Protein AF-A0A6I9XY33-F1 (afdb_monomer)

InterPro domains:
  IPR002218 tRNA uridine 5-carboxymethylaminomethyl modification enzyme MnmG-related [PTHR11806] (75-265)
  IPR020595 MnmG-related, conserved site [PS01280] (207-221)
  IPR036188 FAD/NAD(P)-binding domain superfamily [G3DSA:3.50.50.60] (34-75)
  IPR036188 FAD/NAD(P)-binding domain superfamily [SSF51905] (38-197)
  IPR040131 MnmG, N-terminal domain [PF01134] (40-74)
  IPR040131 MnmG, N-terminal domain [PF01134] (75-265)

Sequence (265 aa):
MLPFGRGLHRLAVPAVIGSRLQRARSSGASAGEPGASKYDVIVIGGGHAGVEAAAAAARVGARTLLITQKIDSIEDGTKIHSGSVILTTGTFLRGMVLIGLETHPAGRMGDQPSVGLAQTLEKIGFTMGRLKTGTPPRLLRDSIDFTHLQKQEADNPPVPFSFLSEAVWIKPEDQLPCYLTHTNPEVEEIIQGNLHLSNHIKETVKGPRYCPSLESKVLRFPNRQHQVWLEPEGLDSDVMYPQGMSLTLPCEIQEKIISLIRGLE

Radius of gyration: 22.84 Å; Cα contacts (8 Å, |Δi|>4): 389; chains: 1; bounding box: 40×50×69 Å

Solvent-accessible surface area (backbone atoms only — not comparable to full-atom values): 16380 Å² total; per-residue (Å²): 140,76,88,82,87,84,84,86,85,75,83,83,77,80,83,85,73,90,69,89,77,78,79,85,69,94,70,82,87,75,96,70,72,98,78,70,55,88,22,45,34,34,25,39,20,70,44,74,69,19,49,51,52,40,51,54,42,40,74,76,69,40,45,60,44,78,40,57,86,53,64,96,77,63,76,84,72,78,86,82,58,50,81,39,79,45,83,35,56,75,57,18,61,66,15,64,46,64,46,11,78,48,76,43,78,13,30,47,96,97,36,73,40,37,54,70,64,47,53,50,44,46,74,77,66,51,86,83,84,72,83,78,81,64,55,44,72,80,38,58,46,90,67,44,51,62,90,84,41,50,75,42,73,60,56,81,80,60,77,48,89,50,91,90,45,95,59,52,94,68,55,50,92,76,48,78,56,35,33,43,40,50,50,52,72,67,47,51,51,55,44,66,77,44,51,91,41,22,48,71,68,77,66,64,85,76,58,74,98,78,59,68,28,39,64,54,43,44,75,73,45,66,99,60,73,45,69,30,40,39,35,62,76,41,96,91,45,64,38,27,38,42,46,64,47,16,53,40,51,40,68,74,56,48,52,57,44,44,39,69,24,75,42,40,98

Structure (mmC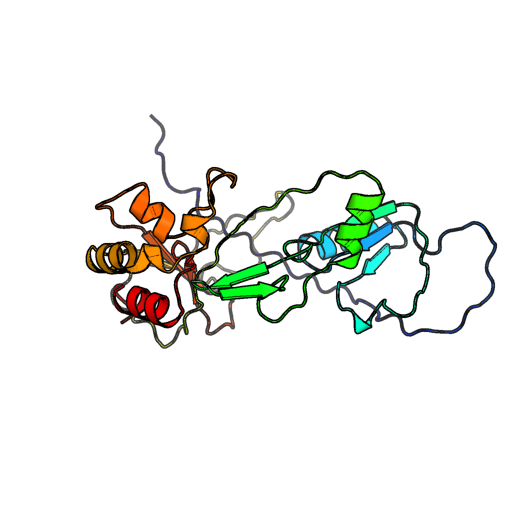IF, N/CA/C/O backbone):
data_AF-A0A6I9XY33-F1
#
_entry.id   AF-A0A6I9XY33-F1
#
loop_
_atom_site.group_PDB
_atom_site.id
_atom_site.type_symbol
_atom_site.label_atom_id
_atom_site.label_alt_id
_atom_site.label_comp_id
_atom_site.label_asym_id
_atom_site.label_entity_id
_atom_site.label_seq_id
_atom_site.pdbx_PDB_ins_code
_atom_site.Cartn_x
_atom_site.Cartn_y
_atom_site.Cartn_z
_atom_site.occupancy
_atom_site.B_iso_or_equiv
_atom_site.auth_seq_id
_atom_site.auth_comp_id
_atom_site.auth_asym_id
_atom_site.auth_atom_id
_atom_site.pdbx_PDB_model_num
ATOM 1 N N . MET A 1 1 ? 23.495 13.893 25.111 1.00 27.81 1 MET A N 1
ATOM 2 C CA . MET A 1 1 ? 22.035 13.768 25.301 1.00 27.81 1 MET A CA 1
ATOM 3 C C . MET A 1 1 ? 21.380 14.568 24.180 1.00 27.81 1 MET A C 1
ATOM 5 O O . MET A 1 1 ? 21.235 15.773 24.300 1.00 27.81 1 MET A O 1
ATOM 9 N N . LEU A 1 2 ? 21.177 13.927 23.026 1.00 20.94 2 LEU A N 1
ATOM 10 C CA . LEU A 1 2 ? 20.612 14.536 21.814 1.00 20.94 2 LEU A CA 1
ATOM 11 C C . LEU A 1 2 ? 19.101 14.259 21.800 1.00 20.94 2 LEU A C 1
ATOM 13 O O . LEU A 1 2 ? 18.720 13.129 22.119 1.00 20.94 2 LEU A O 1
ATOM 17 N N . PRO A 1 3 ? 18.244 15.238 21.470 1.00 25.61 3 PRO A N 1
ATOM 18 C CA . PRO A 1 3 ? 16.808 15.027 21.472 1.00 25.61 3 PRO A CA 1
ATOM 19 C C . PRO A 1 3 ? 16.421 14.123 20.296 1.00 25.61 3 PRO A C 1
ATOM 21 O O . PRO A 1 3 ? 16.598 14.459 19.127 1.00 25.61 3 PRO A O 1
ATOM 24 N N . PHE A 1 4 ? 15.909 12.944 20.641 1.00 28.22 4 PHE A N 1
ATOM 25 C CA . PHE A 1 4 ? 15.153 12.070 19.756 1.00 28.22 4 PHE A CA 1
ATOM 26 C C . PHE A 1 4 ? 13.808 12.729 19.429 1.00 28.22 4 PHE A C 1
ATOM 28 O O . PHE A 1 4 ? 13.103 13.166 20.335 1.00 28.22 4 PHE A O 1
ATOM 35 N N . GLY A 1 5 ? 13.431 12.727 18.151 1.00 29.11 5 GLY A N 1
ATOM 36 C CA . GLY A 1 5 ? 12.064 13.005 17.707 1.00 29.11 5 GLY A CA 1
ATOM 37 C C . GLY A 1 5 ? 11.958 14.241 16.825 1.00 29.11 5 GLY A C 1
ATOM 38 O O . GLY A 1 5 ? 11.863 15.346 17.341 1.00 29.11 5 GLY A O 1
ATOM 39 N N . ARG A 1 6 ? 11.978 14.029 15.499 1.00 39.72 6 ARG A N 1
ATOM 40 C CA . ARG A 1 6 ? 11.361 14.893 14.460 1.00 39.72 6 ARG A CA 1
ATOM 41 C C . ARG A 1 6 ? 11.589 14.396 13.020 1.00 39.72 6 ARG A C 1
ATOM 43 O O . ARG A 1 6 ? 10.955 14.901 12.114 1.00 39.72 6 ARG A O 1
ATOM 50 N N . GLY A 1 7 ? 12.448 13.397 12.787 1.00 30.91 7 GLY A N 1
ATOM 51 C CA . GLY A 1 7 ? 12.871 13.027 11.424 1.00 30.91 7 GLY A CA 1
ATOM 52 C C . GLY A 1 7 ? 12.157 11.866 10.712 1.00 30.91 7 GLY A C 1
ATOM 53 O O . GLY A 1 7 ? 12.578 11.536 9.608 1.00 30.91 7 GLY A O 1
ATOM 54 N N . LEU A 1 8 ? 11.155 11.195 11.302 1.00 33.31 8 LEU A N 1
ATOM 55 C CA . LEU A 1 8 ? 10.693 9.885 10.792 1.00 33.31 8 LEU A CA 1
ATOM 56 C C . LEU A 1 8 ? 9.471 9.882 9.850 1.00 33.31 8 LEU A C 1
ATOM 58 O O . LEU A 1 8 ? 9.151 8.824 9.319 1.00 33.31 8 LEU A O 1
ATOM 62 N N . HIS A 1 9 ? 8.827 11.019 9.580 1.00 36.97 9 HIS A N 1
ATOM 63 C CA . HIS A 1 9 ? 7.659 11.087 8.685 1.00 36.97 9 HIS A CA 1
ATOM 64 C C . HIS A 1 9 ? 7.992 11.846 7.396 1.00 36.97 9 HIS A C 1
ATOM 66 O O . HIS A 1 9 ? 7.490 12.933 7.148 1.00 36.97 9 HIS A O 1
ATOM 72 N N . ARG A 1 10 ? 8.890 11.288 6.576 1.00 36.25 10 ARG A N 1
ATOM 73 C CA . ARG A 1 10 ? 9.154 11.785 5.216 1.00 36.25 10 ARG A CA 1
ATOM 74 C C . ARG A 1 10 ? 8.534 10.821 4.209 1.00 36.25 10 ARG A C 1
ATOM 76 O O . ARG A 1 10 ? 9.173 9.852 3.806 1.00 36.25 10 ARG A O 1
ATOM 83 N N . LEU A 1 11 ? 7.282 11.071 3.831 1.00 32.16 11 LEU A N 1
ATOM 84 C CA . LEU A 1 11 ? 6.668 10.443 2.662 1.00 32.16 11 LEU A CA 1
ATOM 85 C C . LEU A 1 11 ? 7.335 11.022 1.411 1.00 32.16 11 LEU A C 1
ATOM 87 O O . LEU A 1 11 ? 7.281 12.222 1.150 1.00 32.16 11 LEU A O 1
ATOM 91 N N . ALA A 1 12 ? 8.023 10.166 0.662 1.00 29.67 12 ALA A N 1
ATOM 92 C CA . ALA A 1 12 ? 8.589 10.523 -0.627 1.00 29.67 12 ALA A CA 1
ATOM 93 C C . ALA A 1 12 ? 7.458 10.580 -1.664 1.00 29.67 12 ALA A C 1
ATOM 95 O O . ALA A 1 12 ? 6.891 9.548 -2.014 1.00 29.67 12 ALA A O 1
ATOM 96 N N . VAL A 1 13 ? 7.144 11.775 -2.165 1.00 27.94 13 VAL A N 1
ATOM 97 C CA . VAL A 1 13 ? 6.312 11.948 -3.363 1.00 27.94 13 VAL A CA 1
ATOM 98 C C . VAL A 1 13 ? 7.244 11.888 -4.580 1.00 27.94 13 VAL A C 1
ATOM 100 O O . VAL A 1 13 ? 8.121 12.749 -4.701 1.00 27.94 13 VAL A O 1
ATOM 103 N N . PRO A 1 14 ? 7.124 10.901 -5.487 1.00 28.95 14 PRO A N 1
ATOM 104 C CA . PRO A 1 14 ? 7.908 10.900 -6.713 1.00 28.95 14 PRO A CA 1
ATOM 105 C C . PRO A 1 14 ? 7.435 12.032 -7.629 1.00 28.95 14 PRO A C 1
ATOM 107 O O . PRO A 1 14 ? 6.240 12.193 -7.875 1.00 28.95 14 PRO A O 1
ATOM 110 N N . ALA A 1 15 ? 8.377 12.799 -8.177 1.00 27.03 15 ALA A N 1
ATOM 111 C CA . ALA A 1 15 ? 8.096 13.746 -9.247 1.00 27.03 15 ALA A CA 1
ATOM 112 C C . ALA A 1 15 ? 7.666 12.979 -10.510 1.00 27.03 15 ALA A C 1
ATOM 114 O O . ALA A 1 15 ? 8.467 12.270 -11.124 1.00 27.03 15 ALA A O 1
ATOM 115 N N . VAL A 1 16 ? 6.403 13.124 -10.916 1.00 27.09 16 VAL A N 1
ATOM 116 C CA . VAL A 1 16 ? 5.916 12.621 -12.206 1.00 27.09 16 VAL A CA 1
ATOM 117 C C . VAL A 1 16 ? 6.472 13.526 -13.303 1.00 27.09 16 VAL A C 1
ATOM 119 O O . VAL A 1 16 ? 5.926 14.583 -13.603 1.00 27.09 16 VAL A O 1
ATOM 122 N N . ILE A 1 17 ? 7.588 13.121 -13.908 1.00 30.50 17 ILE A N 1
ATOM 123 C CA . ILE A 1 17 ? 8.113 13.767 -15.114 1.00 30.50 17 ILE A CA 1
ATOM 124 C C . ILE A 1 17 ? 7.514 13.044 -16.320 1.00 30.50 17 ILE A C 1
ATOM 126 O O . ILE A 1 17 ? 7.861 11.899 -16.617 1.00 30.50 17 ILE A O 1
ATOM 130 N N . GLY A 1 18 ? 6.603 13.726 -17.015 1.00 26.20 18 GLY A N 1
ATOM 131 C CA . GLY A 1 18 ? 6.009 13.253 -18.259 1.00 26.20 18 GLY A CA 1
ATOM 132 C C . GLY A 1 18 ? 7.076 13.054 -19.334 1.00 26.20 18 GLY A C 1
ATOM 133 O O . GLY A 1 18 ? 7.565 14.012 -19.925 1.00 26.20 18 GLY A O 1
ATOM 134 N N . SER A 1 19 ? 7.421 11.798 -19.612 1.00 29.67 19 SER A N 1
ATOM 135 C CA . SER A 1 19 ? 8.112 11.424 -20.843 1.00 29.67 19 SER A CA 1
ATOM 136 C C . SER A 1 19 ? 7.083 10.877 -21.827 1.00 29.67 19 SER A C 1
ATOM 138 O O . SER A 1 19 ? 6.203 10.088 -21.481 1.00 29.67 19 SER A O 1
ATOM 140 N N . ARG A 1 20 ? 7.152 11.356 -23.070 1.00 27.05 20 ARG A N 1
ATOM 141 C CA . ARG A 1 20 ? 6.243 10.981 -24.153 1.00 27.05 20 ARG A CA 1
ATOM 142 C C . ARG A 1 20 ? 6.528 9.528 -24.558 1.00 27.05 20 ARG A C 1
ATOM 144 O O . ARG A 1 20 ? 7.322 9.277 -25.458 1.00 27.05 20 ARG A O 1
ATOM 151 N N . LEU A 1 21 ? 5.896 8.572 -23.877 1.00 32.62 21 LEU A N 1
ATOM 152 C CA . LEU A 1 21 ? 5.894 7.156 -24.247 1.00 32.62 21 LEU A CA 1
ATOM 153 C C . LEU A 1 21 ? 5.133 6.993 -25.568 1.00 32.62 21 LEU A C 1
ATOM 155 O O . LEU A 1 21 ? 3.904 7.063 -25.616 1.00 32.62 21 LEU A O 1
ATOM 159 N N . GLN A 1 22 ? 5.863 6.797 -26.665 1.00 29.66 22 GLN A N 1
ATOM 160 C CA . GLN A 1 22 ? 5.251 6.381 -27.921 1.00 29.66 22 GLN A CA 1
ATOM 161 C C . GLN A 1 22 ? 4.775 4.933 -27.784 1.00 29.66 22 GLN A C 1
ATOM 163 O O . GLN A 1 22 ? 5.554 4.014 -27.538 1.00 29.66 22 GLN A O 1
ATOM 168 N N . ARG A 1 23 ? 3.466 4.736 -27.944 1.00 30.53 23 ARG A N 1
ATOM 169 C CA . ARG A 1 23 ? 2.820 3.424 -27.994 1.00 30.53 23 ARG A CA 1
ATOM 170 C C . ARG A 1 23 ? 3.257 2.740 -29.292 1.00 30.53 23 ARG A C 1
ATOM 172 O O . ARG A 1 23 ? 2.833 3.159 -30.367 1.00 30.53 23 ARG A O 1
ATOM 179 N N . ALA A 1 24 ? 4.114 1.725 -29.211 1.00 39.00 24 ALA A N 1
ATOM 180 C CA . ALA A 1 24 ? 4.488 0.944 -30.385 1.00 39.00 24 ALA A CA 1
ATOM 181 C C . ALA A 1 24 ? 3.244 0.201 -30.903 1.00 39.00 24 ALA A C 1
ATOM 183 O O . ALA A 1 24 ? 2.780 -0.756 -30.288 1.00 39.00 24 ALA A O 1
ATOM 184 N N . ARG A 1 25 ? 2.672 0.675 -32.015 1.00 35.72 25 ARG A N 1
ATOM 185 C CA . ARG A 1 25 ? 1.799 -0.145 -32.860 1.00 35.72 25 ARG A CA 1
ATOM 186 C C . ARG A 1 25 ? 2.689 -1.052 -33.703 1.00 35.72 25 ARG A C 1
ATOM 188 O O . ARG A 1 25 ? 3.758 -0.628 -34.136 1.00 35.72 25 ARG A O 1
ATOM 195 N N . SER A 1 26 ? 2.239 -2.282 -33.917 1.00 40.62 26 SER A N 1
ATOM 196 C CA . SER A 1 26 ? 2.853 -3.263 -34.807 1.00 40.62 26 SER A CA 1
ATOM 197 C C . SER A 1 26 ? 2.936 -2.712 -36.235 1.00 40.62 26 SER A C 1
ATOM 199 O O . SER A 1 26 ? 2.005 -2.834 -37.026 1.00 40.62 26 SER A O 1
ATOM 201 N N . SER A 1 27 ? 4.049 -2.066 -36.577 1.00 36.06 27 SER A N 1
ATOM 202 C CA . SER A 1 27 ? 4.413 -1.793 -37.964 1.00 36.06 27 SER A CA 1
ATOM 203 C C . SER A 1 27 ? 5.316 -2.914 -38.473 1.00 36.06 27 SER A C 1
ATOM 205 O O . SER A 1 27 ? 6.238 -3.357 -37.785 1.00 36.06 27 SER A O 1
ATOM 207 N N . GLY A 1 28 ? 4.966 -3.412 -39.661 1.00 36.69 28 GLY A N 1
ATOM 208 C CA . GLY A 1 28 ? 5.539 -4.590 -40.301 1.00 36.69 28 GLY A CA 1
ATOM 209 C C . GLY A 1 28 ? 7.062 -4.570 -40.393 1.00 36.69 28 GLY A C 1
ATOM 210 O O . GLY A 1 28 ? 7.696 -3.527 -40.545 1.00 36.69 28 GLY A O 1
ATOM 211 N N . ALA A 1 29 ? 7.622 -5.770 -40.278 1.00 35.78 29 ALA A N 1
ATOM 212 C CA . ALA A 1 29 ? 9.044 -6.045 -40.298 1.00 35.78 29 ALA A CA 1
ATOM 213 C C . ALA A 1 29 ? 9.706 -5.584 -41.608 1.00 35.78 29 ALA A C 1
ATOM 215 O O . ALA A 1 29 ? 9.307 -6.006 -42.692 1.00 35.78 29 ALA A O 1
ATOM 216 N N . SER A 1 30 ? 10.772 -4.792 -41.494 1.00 37.06 30 SER A N 1
ATOM 217 C CA . SER A 1 30 ? 11.867 -4.808 -42.462 1.00 37.06 30 SER A CA 1
ATOM 218 C C . SER A 1 30 ? 12.989 -5.690 -41.912 1.00 37.06 30 SER A C 1
ATOM 220 O O . SER A 1 30 ? 13.322 -5.643 -40.726 1.00 37.06 30 SER A O 1
ATOM 222 N N . ALA A 1 31 ? 13.516 -6.553 -42.779 1.00 42.53 31 ALA A N 1
ATOM 223 C CA . ALA A 1 31 ? 14.553 -7.524 -42.470 1.00 42.53 31 ALA A CA 1
ATOM 224 C C . ALA A 1 31 ? 15.873 -6.815 -42.116 1.00 42.53 31 ALA A C 1
ATOM 226 O O . ALA A 1 31 ? 16.518 -6.227 -42.981 1.00 42.53 31 ALA A O 1
ATOM 227 N N . GLY A 1 32 ? 16.250 -6.862 -40.837 1.00 38.47 32 GLY A N 1
ATOM 228 C CA . GLY A 1 32 ? 17.575 -6.499 -40.329 1.00 38.47 32 GLY A CA 1
ATOM 229 C C . GLY A 1 32 ? 18.341 -7.747 -39.884 1.00 38.47 32 GLY A C 1
ATOM 230 O O . GLY A 1 32 ? 17.728 -8.756 -39.540 1.00 38.47 32 GLY A O 1
ATOM 231 N N . GLU A 1 33 ? 19.671 -7.669 -39.937 1.00 40.69 33 GLU A N 1
ATOM 232 C CA . GLU A 1 33 ? 20.627 -8.775 -39.803 1.00 40.69 33 GLU A CA 1
ATOM 233 C C . GLU A 1 33 ? 20.376 -9.762 -38.637 1.00 40.69 33 GLU A C 1
ATOM 235 O O . GLU A 1 33 ? 20.016 -9.354 -37.526 1.00 40.69 33 GLU A O 1
ATOM 240 N N . PRO A 1 34 ? 20.638 -11.069 -38.846 1.00 42.22 34 PRO A N 1
ATOM 241 C CA . PRO A 1 34 ? 20.468 -12.106 -37.834 1.00 42.22 34 PRO A CA 1
ATOM 242 C C . PRO A 1 34 ? 21.615 -12.055 -36.812 1.00 42.22 34 PRO A C 1
ATOM 244 O O . PRO A 1 34 ? 22.600 -12.776 -36.924 1.00 42.22 34 PRO A O 1
ATOM 247 N N . GLY A 1 35 ? 21.500 -11.193 -35.801 1.00 49.09 35 GLY A N 1
ATOM 248 C CA . GLY A 1 35 ? 22.453 -11.186 -34.684 1.00 49.09 35 GLY A CA 1
ATOM 249 C C . GLY A 1 35 ? 22.308 -10.049 -33.675 1.00 49.09 35 GLY A C 1
ATOM 250 O O . GLY A 1 35 ? 22.663 -10.229 -32.513 1.00 49.09 35 GLY A O 1
ATOM 251 N N . ALA A 1 36 ? 21.750 -8.900 -34.066 1.00 55.72 36 ALA A N 1
ATOM 252 C CA . ALA A 1 36 ? 21.589 -7.765 -33.159 1.00 55.72 36 ALA A CA 1
ATOM 253 C C . ALA A 1 36 ? 20.205 -7.788 -32.493 1.00 55.72 36 ALA A C 1
ATOM 255 O O . ALA A 1 36 ? 19.176 -7.696 -33.167 1.00 55.72 36 ALA A O 1
ATOM 256 N N . SER A 1 37 ? 20.151 -7.876 -31.159 1.00 68.00 37 SER A N 1
ATOM 257 C CA . SER A 1 37 ? 18.887 -7.693 -30.442 1.00 68.00 37 SER A CA 1
ATOM 258 C C . SER A 1 37 ? 18.329 -6.297 -30.736 1.00 68.00 37 SER A C 1
ATOM 260 O O . SER A 1 37 ? 19.056 -5.300 -30.750 1.00 68.00 37 SER A O 1
ATOM 262 N N . LYS A 1 38 ? 17.019 -6.209 -30.993 1.00 85.88 38 LYS A N 1
ATOM 263 C CA . LYS A 1 38 ? 16.332 -4.930 -31.249 1.00 85.88 38 LYS A CA 1
ATOM 264 C C . LYS A 1 38 ? 16.402 -3.987 -30.040 1.00 85.88 38 LYS A C 1
ATOM 266 O O . LYS A 1 38 ? 16.374 -2.771 -30.210 1.00 85.88 38 LYS A O 1
ATOM 271 N N . TYR A 1 39 ? 16.504 -4.562 -28.846 1.00 93.44 39 TYR A N 1
ATOM 272 C CA . TYR A 1 39 ? 16.575 -3.862 -27.571 1.00 93.44 39 TYR A CA 1
ATOM 273 C C . TYR A 1 39 ? 17.848 -4.258 -26.827 1.00 93.44 39 TYR A C 1
ATOM 275 O O . TYR A 1 39 ? 18.298 -5.399 -26.926 1.00 93.44 39 TYR A O 1
ATOM 283 N N . ASP A 1 40 ? 18.414 -3.317 -26.086 1.00 95.50 40 ASP A N 1
ATOM 284 C CA . ASP A 1 40 ? 19.567 -3.546 -25.212 1.00 95.50 40 ASP A CA 1
ATOM 285 C C . ASP A 1 40 ? 19.096 -3.956 -23.808 1.00 95.50 40 ASP A C 1
ATOM 287 O O . ASP A 1 40 ? 19.704 -4.815 -23.167 1.00 95.50 40 ASP A O 1
ATOM 291 N N . VAL A 1 41 ? 17.971 -3.380 -23.356 1.00 96.44 41 VAL A N 1
ATOM 292 C CA . VAL A 1 41 ? 17.346 -3.648 -22.055 1.00 96.44 41 VAL A CA 1
ATOM 293 C C . VAL A 1 41 ? 15.841 -3.853 -22.224 1.00 96.44 41 VAL A C 1
ATOM 295 O O . VAL A 1 41 ? 15.147 -3.031 -22.825 1.00 96.44 41 VAL A O 1
ATOM 298 N N . ILE A 1 42 ? 15.312 -4.925 -21.635 1.00 95.44 42 ILE A N 1
ATOM 299 C CA . ILE A 1 42 ? 13.870 -5.129 -21.458 1.00 95.44 42 ILE A CA 1
ATOM 300 C C . ILE A 1 42 ? 13.551 -5.033 -19.969 1.00 95.44 42 ILE A C 1
ATOM 302 O O . ILE A 1 42 ? 14.167 -5.719 -19.158 1.00 95.44 42 ILE A O 1
ATOM 306 N N . VAL A 1 43 ? 12.565 -4.221 -19.604 1.00 95.00 43 VAL A N 1
ATOM 307 C CA . VAL A 1 43 ? 12.041 -4.124 -18.238 1.00 95.00 43 VAL A CA 1
ATOM 308 C C . VAL A 1 43 ? 10.654 -4.750 -18.193 1.00 95.00 43 VAL A C 1
ATOM 310 O O . VAL A 1 43 ? 9.776 -4.366 -18.961 1.00 95.00 43 VAL A O 1
ATOM 313 N N . ILE A 1 44 ? 10.446 -5.711 -17.295 1.00 91.88 44 ILE A N 1
ATOM 314 C CA . ILE A 1 44 ? 9.166 -6.396 -17.095 1.00 91.88 44 ILE A CA 1
ATOM 315 C C . ILE A 1 44 ? 8.559 -5.937 -15.770 1.00 91.88 44 ILE A C 1
ATOM 317 O O . ILE A 1 44 ? 9.142 -6.141 -14.705 1.00 91.88 44 ILE A O 1
ATOM 321 N N . GLY A 1 45 ? 7.361 -5.361 -15.842 1.00 89.12 45 GLY A N 1
ATOM 322 C CA . GLY A 1 45 ? 6.646 -4.750 -14.723 1.00 89.12 45 GLY A CA 1
ATOM 323 C C . GLY A 1 45 ? 6.614 -3.228 -14.853 1.00 89.12 45 GLY A C 1
ATOM 324 O O . GLY A 1 45 ? 7.647 -2.581 -14.871 1.00 89.12 45 GLY A O 1
ATOM 325 N N . GLY A 1 46 ? 5.415 -2.646 -14.937 1.00 86.94 46 GLY A N 1
ATOM 326 C CA . GLY A 1 46 ? 5.209 -1.195 -15.071 1.00 86.94 46 GLY A CA 1
ATOM 327 C C . GLY A 1 46 ? 4.903 -0.477 -13.756 1.00 86.94 46 GLY A C 1
ATOM 328 O O . GLY A 1 46 ? 4.245 0.555 -13.774 1.00 86.94 46 GLY A O 1
ATOM 329 N N . GLY A 1 47 ? 5.293 -1.048 -12.612 1.00 86.06 47 GLY A N 1
ATOM 330 C CA . GLY A 1 47 ? 5.190 -0.356 -11.322 1.00 86.06 47 GLY A CA 1
ATOM 331 C C . GLY A 1 47 ? 6.250 0.742 -11.181 1.00 86.06 47 GLY A C 1
ATOM 332 O O . GLY A 1 47 ? 7.100 0.882 -12.056 1.00 86.06 47 GLY A O 1
ATOM 333 N N . HIS A 1 48 ? 6.249 1.466 -10.055 1.00 87.62 48 HIS A N 1
ATOM 334 C CA . HIS A 1 48 ? 7.211 2.546 -9.766 1.00 87.62 48 HIS A CA 1
ATOM 335 C C . HIS A 1 48 ? 8.660 2.171 -10.122 1.00 87.62 48 HIS A C 1
ATOM 337 O O . HIS A 1 48 ? 9.260 2.791 -10.994 1.00 87.62 48 HIS A O 1
ATOM 343 N N . ALA A 1 49 ? 9.169 1.074 -9.549 1.00 90.69 49 ALA A N 1
ATOM 344 C CA . ALA A 1 49 ? 10.532 0.605 -9.806 1.00 90.69 49 ALA A CA 1
ATOM 345 C C . ALA A 1 49 ? 10.799 0.264 -11.284 1.00 90.69 49 ALA A C 1
ATOM 347 O O . ALA A 1 49 ? 11.901 0.473 -11.782 1.00 90.69 49 ALA A O 1
ATOM 348 N N . GLY A 1 50 ? 9.803 -0.264 -11.999 1.00 93.06 50 GLY A N 1
ATOM 349 C CA . GLY A 1 50 ? 9.950 -0.633 -13.404 1.00 93.06 50 GLY A CA 1
ATOM 350 C C . GLY A 1 50 ? 9.986 0.574 -14.335 1.00 93.06 50 GLY A C 1
ATOM 351 O O . GLY A 1 50 ? 10.815 0.634 -15.242 1.00 93.06 50 GLY A O 1
ATOM 352 N N . VAL A 1 51 ? 9.140 1.574 -14.076 1.00 93.44 51 VAL A N 1
ATOM 353 C CA . VAL A 1 51 ? 9.164 2.848 -14.808 1.00 93.44 51 VAL A CA 1
ATOM 354 C C . VAL A 1 51 ? 10.484 3.578 -14.567 1.00 93.44 51 VAL A C 1
ATOM 356 O O . VAL A 1 51 ? 11.092 4.061 -15.521 1.00 93.44 51 VAL A O 1
ATOM 359 N N . GLU A 1 52 ? 10.972 3.605 -13.327 1.00 93.94 52 GLU A N 1
ATOM 360 C CA . GLU A 1 52 ? 12.270 4.198 -12.993 1.00 93.94 52 GLU A CA 1
ATOM 361 C C . GLU A 1 52 ? 13.433 3.463 -13.663 1.00 93.94 52 GLU A C 1
ATOM 363 O O . GLU A 1 52 ? 14.280 4.106 -14.283 1.00 93.94 52 GLU A O 1
ATOM 368 N N . ALA A 1 53 ? 13.455 2.127 -13.614 1.00 95.31 53 ALA A N 1
ATOM 369 C CA . ALA A 1 53 ? 14.487 1.326 -14.269 1.00 95.31 53 ALA A CA 1
ATOM 370 C C . ALA A 1 53 ? 14.501 1.546 -15.789 1.00 95.31 53 ALA A C 1
ATOM 372 O O . ALA A 1 53 ? 15.566 1.730 -16.381 1.00 95.31 53 ALA A O 1
ATOM 373 N N . ALA A 1 54 ? 13.324 1.580 -16.423 1.00 95.75 54 ALA A N 1
ATOM 374 C CA . ALA A 1 54 ? 13.207 1.840 -17.854 1.00 95.75 54 ALA A CA 1
ATOM 375 C C . ALA A 1 54 ? 13.659 3.264 -18.214 1.00 95.75 54 ALA A C 1
ATOM 377 O O . ALA A 1 54 ? 14.389 3.454 -19.188 1.00 95.75 54 ALA A O 1
ATOM 378 N N . ALA A 1 55 ? 13.277 4.263 -17.413 1.00 95.81 55 ALA A N 1
ATOM 379 C CA . ALA A 1 55 ? 13.703 5.644 -17.606 1.00 95.81 55 ALA A CA 1
ATOM 380 C C . ALA A 1 55 ? 15.221 5.804 -17.427 1.00 95.81 55 ALA A C 1
ATOM 382 O O . ALA A 1 55 ? 15.858 6.503 -18.215 1.00 95.81 55 ALA A O 1
ATOM 383 N N . ALA A 1 56 ? 15.813 5.143 -16.431 1.00 95.62 56 ALA A N 1
ATOM 384 C CA . ALA A 1 56 ? 17.253 5.154 -16.201 1.00 95.62 56 ALA A CA 1
ATOM 385 C C . ALA A 1 56 ? 18.020 4.521 -17.375 1.00 95.62 56 ALA A C 1
ATOM 387 O O . ALA A 1 56 ? 18.951 5.140 -17.888 1.00 95.62 56 ALA A O 1
ATOM 388 N N . ALA A 1 57 ? 17.589 3.347 -17.852 1.00 96.12 57 ALA A N 1
ATOM 389 C CA . ALA A 1 57 ? 18.192 2.679 -19.007 1.00 96.12 57 ALA A CA 1
ATOM 390 C C . ALA A 1 57 ? 18.107 3.540 -20.282 1.00 96.12 57 ALA A C 1
ATOM 392 O O . ALA A 1 57 ? 19.098 3.709 -20.995 1.00 96.12 57 ALA A O 1
ATOM 393 N N . ALA A 1 58 ? 16.957 4.169 -20.534 1.00 96.06 58 ALA A N 1
ATOM 394 C CA . ALA A 1 58 ? 16.791 5.064 -21.676 1.00 96.06 58 ALA A CA 1
ATOM 395 C C . ALA A 1 58 ? 17.688 6.315 -21.585 1.00 96.06 58 ALA A C 1
ATOM 397 O O . ALA A 1 58 ? 18.263 6.730 -22.590 1.00 96.06 58 ALA A O 1
ATOM 398 N N . ARG A 1 59 ? 17.854 6.905 -20.390 1.00 95.50 59 ARG A N 1
ATOM 399 C CA . ARG A 1 59 ? 18.694 8.104 -20.175 1.00 95.50 59 ARG A CA 1
ATOM 400 C C . ARG A 1 59 ? 20.176 7.868 -20.455 1.00 95.50 59 ARG A C 1
ATOM 402 O O . ARG A 1 59 ? 20.863 8.815 -20.821 1.00 95.50 59 ARG A O 1
ATOM 409 N N . VAL A 1 60 ? 20.657 6.635 -20.310 1.00 95.62 60 VAL A N 1
ATOM 410 C CA . VAL A 1 60 ? 22.042 6.266 -20.649 1.00 95.62 60 VAL A CA 1
ATOM 411 C C . VAL A 1 60 ? 22.206 5.820 -22.109 1.00 95.62 60 VAL A C 1
ATOM 413 O O . VAL A 1 60 ? 23.282 5.375 -22.494 1.00 95.62 60 VAL A O 1
ATOM 416 N N . GLY A 1 61 ? 21.159 5.947 -22.933 1.00 94.94 61 GLY A N 1
ATOM 417 C CA . GLY A 1 61 ? 21.198 5.668 -24.372 1.00 94.94 61 GLY A CA 1
ATOM 418 C C . GLY A 1 61 ? 20.840 4.234 -24.774 1.00 94.94 61 GLY A C 1
ATOM 419 O O . GLY A 1 61 ? 20.941 3.905 -25.953 1.00 94.94 61 GLY A O 1
ATOM 420 N N . ALA A 1 62 ? 20.399 3.380 -23.843 1.00 96.31 62 ALA A N 1
ATOM 421 C CA . ALA A 1 62 ? 20.017 2.006 -24.164 1.00 96.31 62 ALA A CA 1
ATOM 422 C C . ALA A 1 62 ? 18.664 1.951 -24.896 1.00 96.31 62 ALA A C 1
ATOM 424 O O . ALA A 1 62 ? 17.676 2.559 -24.460 1.00 96.31 62 ALA A O 1
ATOM 425 N N . ARG A 1 63 ? 18.571 1.149 -25.966 1.00 96.19 63 ARG A N 1
ATOM 426 C CA . ARG A 1 63 ? 17.299 0.829 -26.634 1.00 96.19 63 ARG A CA 1
ATOM 427 C C . ARG A 1 63 ? 16.445 0.009 -25.675 1.00 96.19 63 ARG A C 1
ATOM 429 O O . ARG A 1 63 ? 16.639 -1.196 -25.526 1.00 96.19 63 ARG A O 1
ATOM 436 N N . THR A 1 64 ? 15.517 0.681 -25.004 1.00 95.81 64 THR A N 1
ATOM 437 C CA . THR A 1 64 ? 14.785 0.120 -23.867 1.00 95.81 64 THR A CA 1
ATOM 438 C C . THR A 1 64 ? 13.347 -0.219 -24.245 1.00 95.81 64 THR A C 1
ATOM 440 O O . THR A 1 64 ? 12.659 0.585 -24.874 1.00 95.81 64 THR A O 1
ATOM 443 N N . LEU A 1 65 ? 12.875 -1.394 -23.829 1.00 94.00 65 LEU A N 1
ATOM 444 C CA . LEU A 1 65 ? 11.470 -1.797 -23.920 1.00 94.00 65 LEU A CA 1
ATOM 445 C C . LEU A 1 65 ? 10.897 -1.997 -22.514 1.00 94.00 65 LEU A C 1
ATOM 447 O O . LEU A 1 65 ? 11.413 -2.809 -21.752 1.00 94.00 65 LEU A O 1
ATOM 451 N N . LEU A 1 66 ? 9.811 -1.294 -22.187 1.00 92.50 66 LEU A N 1
ATOM 452 C CA . LEU A 1 66 ? 9.034 -1.527 -20.969 1.00 92.50 66 LEU A CA 1
ATOM 453 C C . LEU A 1 66 ? 7.808 -2.380 -21.294 1.00 92.50 66 LEU A C 1
ATOM 455 O O . LEU A 1 66 ? 6.997 -2.022 -22.147 1.00 92.50 66 LEU A O 1
ATOM 459 N N . ILE A 1 67 ? 7.665 -3.483 -20.573 1.00 88.50 67 ILE A N 1
ATOM 460 C CA . ILE A 1 67 ? 6.587 -4.450 -20.721 1.00 88.50 67 ILE A CA 1
ATOM 461 C C . ILE A 1 67 ? 5.748 -4.460 -19.443 1.00 88.50 67 ILE A C 1
ATOM 463 O O . ILE A 1 67 ? 6.253 -4.699 -18.345 1.00 88.50 67 ILE A O 1
ATOM 467 N N . THR A 1 68 ? 4.443 -4.238 -19.576 1.00 82.81 68 THR A N 1
ATOM 468 C CA . THR A 1 68 ? 3.486 -4.343 -18.464 1.00 82.81 68 THR A CA 1
ATOM 469 C C . THR A 1 68 ? 2.818 -5.713 -18.452 1.00 82.81 68 THR A C 1
ATOM 471 O O . THR A 1 68 ? 2.610 -6.297 -19.506 1.00 82.81 68 THR A O 1
ATOM 474 N N . GLN A 1 69 ? 2.407 -6.207 -17.284 1.00 67.88 69 GLN A N 1
ATOM 475 C CA . GLN A 1 69 ? 1.819 -7.549 -17.137 1.00 67.88 69 GLN A CA 1
ATOM 476 C C . GLN A 1 69 ? 0.334 -7.643 -17.542 1.00 67.88 69 GLN A C 1
ATOM 478 O O . GLN A 1 69 ? -0.406 -8.441 -16.976 1.00 67.88 69 GLN A O 1
ATOM 483 N N . LYS A 1 70 ? -0.128 -6.832 -18.502 1.00 65.62 70 LYS A N 1
ATOM 484 C CA . LYS A 1 70 ? -1.461 -7.031 -19.085 1.00 65.62 70 LYS A CA 1
ATOM 485 C C . LYS A 1 70 ? -1.385 -8.194 -20.067 1.00 65.62 70 LYS A C 1
ATOM 487 O O . LYS A 1 70 ? -0.681 -8.092 -21.069 1.00 65.62 70 LYS A O 1
ATOM 492 N N . ILE A 1 71 ? -2.093 -9.277 -19.752 1.00 55.78 71 ILE A N 1
ATOM 493 C CA . ILE A 1 71 ? -2.115 -10.530 -20.523 1.00 55.78 71 ILE A CA 1
ATOM 494 C C . ILE A 1 71 ? -2.380 -10.258 -22.013 1.00 55.78 71 ILE A C 1
ATOM 496 O O . ILE A 1 71 ? -1.609 -10.715 -22.855 1.00 55.78 71 ILE A O 1
ATOM 500 N N . ASP A 1 72 ? -3.324 -9.362 -22.316 1.00 58.34 72 ASP A N 1
ATOM 501 C CA . ASP A 1 72 ? -3.693 -8.950 -23.680 1.00 58.34 72 ASP A CA 1
ATOM 502 C C . ASP A 1 72 ? -2.533 -8.403 -24.537 1.00 58.34 72 ASP A C 1
ATOM 504 O O . ASP A 1 72 ? -2.684 -8.230 -25.744 1.00 58.34 72 ASP A O 1
ATOM 508 N N . SER A 1 73 ? -1.387 -8.065 -23.934 1.00 58.62 73 SER A N 1
ATOM 509 C CA . SER A 1 73 ? -0.266 -7.424 -24.630 1.00 58.62 73 SER A CA 1
ATOM 510 C C . SER A 1 73 ? 0.869 -8.358 -25.071 1.00 58.62 73 SER A C 1
ATOM 512 O O . SER A 1 73 ? 1.758 -7.882 -25.775 1.00 58.62 73 SER A O 1
ATOM 514 N N . ILE A 1 74 ? 0.892 -9.641 -24.666 1.00 65.00 74 ILE A N 1
ATOM 515 C CA . ILE A 1 74 ? 2.069 -10.528 -24.884 1.00 65.00 74 ILE A CA 1
ATOM 516 C C . ILE A 1 74 ? 1.702 -12.006 -25.146 1.00 65.00 74 ILE A C 1
ATOM 518 O O . ILE A 1 74 ? 2.581 -12.848 -25.306 1.00 65.00 74 ILE A O 1
ATOM 522 N N . GLU A 1 75 ? 0.422 -12.380 -25.190 1.00 65.12 75 GLU A N 1
ATOM 523 C CA . GLU A 1 75 ? 0.033 -13.799 -25.301 1.00 65.12 75 GLU A CA 1
ATOM 524 C C . GLU A 1 75 ? 0.127 -14.382 -26.730 1.00 65.12 75 GLU A C 1
ATOM 526 O O . GLU A 1 75 ? -0.146 -15.558 -26.948 1.00 65.12 75 GLU A O 1
ATOM 531 N N . ASP A 1 76 ? 0.5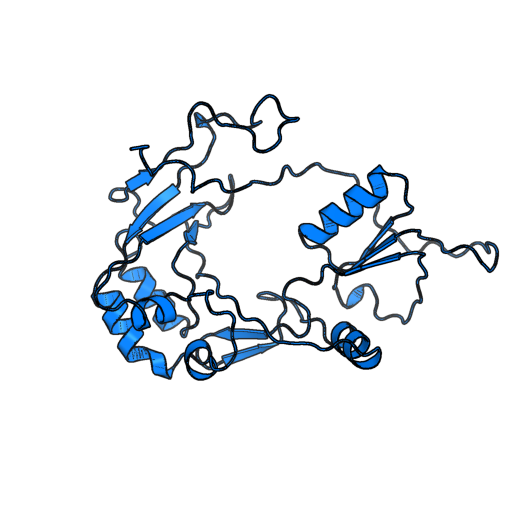70 -13.602 -27.720 1.00 76.88 76 ASP A N 1
ATOM 532 C CA . ASP A 1 76 ? 0.642 -14.027 -29.130 1.00 76.88 76 ASP A CA 1
ATOM 533 C C . ASP A 1 76 ? 1.844 -14.938 -29.468 1.00 76.88 76 ASP A C 1
ATOM 535 O O . ASP A 1 76 ? 2.016 -15.357 -30.614 1.00 76.88 76 ASP A O 1
ATOM 539 N N . GLY A 1 77 ? 2.682 -15.262 -28.477 1.00 75.06 77 GLY A N 1
ATOM 540 C CA . GLY A 1 77 ? 3.865 -16.109 -28.644 1.00 75.06 77 GLY A CA 1
ATOM 541 C C . GLY A 1 77 ? 5.078 -15.393 -29.247 1.00 75.06 77 GLY A C 1
ATOM 542 O O . GLY A 1 77 ? 6.084 -16.049 -29.549 1.00 75.06 77 GLY A O 1
ATOM 543 N N . THR A 1 78 ? 5.026 -14.066 -29.404 1.00 82.94 78 THR A N 1
ATOM 544 C CA . THR A 1 78 ? 6.146 -13.268 -29.912 1.00 82.94 78 THR A CA 1
ATOM 545 C C . THR A 1 78 ? 7.384 -13.420 -29.028 1.00 82.94 78 THR A C 1
ATOM 547 O O . THR A 1 78 ? 7.349 -13.238 -27.810 1.00 82.94 78 THR A O 1
ATOM 550 N N . LYS A 1 79 ? 8.529 -13.702 -29.659 1.00 86.06 79 LYS A N 1
ATOM 551 C CA . LYS A 1 79 ? 9.834 -13.744 -28.989 1.00 86.06 79 LYS A CA 1
ATOM 552 C C . LYS A 1 79 ? 10.553 -12.414 -29.171 1.00 86.06 79 LYS A C 1
ATOM 554 O O . LYS A 1 79 ? 10.800 -11.985 -30.296 1.00 86.06 79 LYS A O 1
ATOM 559 N N . ILE A 1 80 ? 10.920 -11.784 -28.059 1.00 88.25 80 ILE A N 1
ATOM 560 C CA . ILE A 1 80 ? 11.694 -10.540 -28.043 1.00 88.25 80 ILE A CA 1
ATOM 561 C C . ILE A 1 80 ? 13.038 -10.819 -27.375 1.00 88.25 80 ILE A C 1
ATOM 563 O O . ILE A 1 80 ? 13.093 -11.357 -26.272 1.00 88.25 80 ILE A O 1
ATOM 567 N N . HIS A 1 81 ? 14.119 -10.444 -28.053 1.00 90.44 81 HIS A N 1
ATOM 568 C CA . HIS A 1 81 ? 15.485 -10.640 -27.579 1.00 90.44 81 HIS A CA 1
ATOM 569 C C . HIS A 1 81 ? 16.079 -9.329 -27.058 1.00 90.44 81 HIS A C 1
ATOM 571 O O . HIS A 1 81 ? 15.777 -8.252 -27.580 1.00 90.44 81 HIS A O 1
ATOM 577 N N . SER A 1 82 ? 16.942 -9.436 -26.047 1.00 93.44 82 SER A N 1
ATOM 578 C CA . SER A 1 82 ? 17.651 -8.318 -25.425 1.00 93.44 82 SER A CA 1
ATOM 579 C C . SER A 1 82 ? 18.982 -8.771 -24.836 1.00 93.44 82 SER A C 1
ATOM 581 O O . SER A 1 82 ? 19.122 -9.943 -24.486 1.00 93.44 82 SER A O 1
ATOM 583 N N . GLY A 1 83 ? 19.934 -7.844 -24.702 1.00 93.19 83 GLY A N 1
ATOM 584 C CA . GLY A 1 83 ? 21.194 -8.085 -23.993 1.00 93.19 83 GLY A CA 1
ATOM 585 C C . GLY A 1 83 ? 21.018 -8.178 -22.474 1.00 93.19 83 GLY A C 1
ATOM 586 O O . GLY A 1 83 ? 21.833 -8.788 -21.787 1.00 93.19 83 GLY A O 1
ATOM 587 N N . SER A 1 84 ? 19.951 -7.591 -21.924 1.00 94.75 84 SER A N 1
ATOM 588 C CA . SER A 1 84 ? 19.622 -7.655 -20.495 1.00 94.75 84 SER A CA 1
ATOM 589 C C . SER A 1 84 ? 18.115 -7.589 -20.235 1.00 94.75 84 SER A C 1
ATOM 591 O O . SER A 1 84 ? 17.361 -6.985 -21.007 1.00 94.75 84 SER A O 1
ATOM 593 N N . VAL A 1 85 ? 17.676 -8.202 -19.130 1.00 94.00 85 VAL A N 1
ATOM 594 C CA . VAL A 1 85 ? 16.279 -8.202 -18.669 1.00 94.00 85 VAL A CA 1
ATOM 595 C C . VAL A 1 85 ? 16.215 -7.804 -17.194 1.00 94.00 85 VAL A C 1
ATOM 597 O O . VAL A 1 85 ? 16.913 -8.382 -16.365 1.00 94.00 85 VAL A O 1
ATOM 600 N N . ILE A 1 86 ? 15.355 -6.841 -16.864 1.00 94.88 86 ILE A N 1
ATOM 601 C CA . ILE A 1 86 ? 15.089 -6.377 -15.498 1.00 94.88 86 ILE A CA 1
ATOM 602 C C . ILE A 1 86 ? 13.671 -6.800 -15.106 1.00 94.88 86 ILE A C 1
ATOM 604 O O . ILE A 1 86 ? 12.706 -6.458 -15.788 1.00 94.88 86 ILE A O 1
ATOM 608 N N . LEU A 1 87 ? 13.529 -7.520 -13.992 1.00 93.31 87 LEU A N 1
ATOM 609 C CA . LEU A 1 87 ? 12.234 -7.966 -13.471 1.00 93.31 87 LEU A CA 1
ATOM 610 C C . LEU A 1 87 ? 11.807 -7.102 -12.278 1.00 93.31 87 LEU A C 1
ATOM 612 O O . LEU A 1 87 ? 12.486 -7.057 -11.258 1.00 93.31 87 LEU A O 1
ATOM 616 N N . THR A 1 88 ? 10.651 -6.451 -12.387 1.00 93.31 88 THR A N 1
ATOM 617 C CA . THR A 1 88 ? 10.054 -5.579 -11.356 1.00 93.31 88 THR A CA 1
ATOM 618 C C . THR A 1 88 ? 8.578 -5.926 -11.144 1.00 93.31 88 THR A C 1
ATOM 620 O O . THR A 1 88 ? 7.681 -5.084 -11.146 1.00 93.31 88 THR A O 1
ATOM 623 N N . THR A 1 89 ? 8.304 -7.218 -10.963 1.00 87.94 89 THR A N 1
ATOM 624 C CA . THR A 1 89 ? 6.943 -7.778 -10.936 1.00 87.94 89 THR A CA 1
ATOM 625 C C . THR A 1 89 ? 6.110 -7.349 -9.730 1.00 87.94 89 THR A C 1
ATOM 627 O O . THR A 1 89 ? 4.901 -7.567 -9.732 1.00 87.94 89 THR A O 1
ATOM 630 N N . GLY A 1 90 ? 6.725 -6.777 -8.691 1.00 89.94 90 GLY A N 1
ATOM 631 C CA . GLY A 1 90 ? 6.043 -6.408 -7.451 1.00 89.94 90 GLY A CA 1
ATOM 632 C C . GLY A 1 90 ? 5.281 -7.590 -6.843 1.00 89.94 90 GLY A C 1
ATOM 633 O O . GLY A 1 90 ? 5.764 -8.721 -6.845 1.00 89.94 90 GLY A O 1
ATOM 634 N N . THR A 1 91 ? 4.062 -7.334 -6.374 1.00 89.25 91 THR A N 1
ATOM 635 C CA . THR A 1 91 ? 3.172 -8.319 -5.734 1.00 89.25 91 THR A CA 1
ATOM 636 C C . THR A 1 91 ? 2.463 -9.262 -6.715 1.00 89.25 91 THR A C 1
ATOM 638 O O . THR A 1 91 ? 1.667 -10.095 -6.295 1.00 89.25 91 THR A O 1
ATOM 641 N N . PHE A 1 92 ? 2.735 -9.167 -8.022 1.00 88.12 92 PHE A N 1
ATOM 642 C CA . PHE A 1 92 ? 1.993 -9.916 -9.041 1.00 88.12 92 PHE A CA 1
ATOM 643 C C . PHE A 1 92 ? 2.425 -11.375 -9.168 1.00 88.12 92 PHE A C 1
ATOM 645 O O . PHE A 1 92 ? 1.611 -12.213 -9.548 1.00 88.12 92 PHE A O 1
ATOM 652 N N . LEU A 1 93 ? 3.684 -11.703 -8.874 1.00 88.50 93 LEU A N 1
ATOM 653 C CA . LEU A 1 93 ? 4.225 -13.047 -9.083 1.00 88.50 93 LEU A CA 1
ATOM 654 C C . LEU A 1 93 ? 3.513 -14.068 -8.175 1.00 88.50 93 LEU A C 1
ATOM 656 O O . LEU A 1 93 ? 3.743 -14.087 -6.967 1.00 88.50 93 LEU A O 1
ATOM 660 N N . ARG A 1 94 ? 2.615 -14.888 -8.748 1.00 87.50 94 ARG A N 1
ATOM 661 C CA . ARG A 1 94 ? 1.678 -15.775 -8.015 1.00 87.50 94 ARG A CA 1
ATOM 662 C C . ARG A 1 94 ? 0.961 -15.065 -6.852 1.00 87.50 94 ARG A C 1
ATOM 664 O O . ARG A 1 94 ? 0.744 -15.661 -5.790 1.00 87.50 94 ARG A O 1
ATOM 671 N N . GLY A 1 95 ? 0.634 -13.789 -7.059 1.00 87.44 95 GLY A N 1
ATOM 672 C CA . GLY A 1 95 ? -0.039 -12.948 -6.076 1.00 87.44 95 GLY A CA 1
ATOM 673 C C . GLY A 1 95 ? -1.381 -13.537 -5.646 1.00 87.44 95 GLY A C 1
ATOM 674 O O . GLY A 1 95 ? -2.097 -14.130 -6.454 1.00 87.44 95 GLY A O 1
ATOM 675 N N . MET A 1 96 ? -1.703 -13.381 -4.363 1.00 87.69 96 MET A N 1
ATOM 676 C CA . MET A 1 96 ? -3.007 -13.726 -3.801 1.00 87.69 96 MET A CA 1
ATOM 677 C C . MET A 1 96 ? -3.429 -12.607 -2.854 1.00 87.69 96 MET A C 1
ATOM 679 O O . MET A 1 96 ? -2.616 -12.139 -2.052 1.00 87.69 96 MET A O 1
ATOM 683 N N . VAL A 1 97 ? -4.697 -12.226 -2.918 1.00 89.75 97 VAL A N 1
ATOM 684 C CA . VAL A 1 97 ? -5.347 -11.325 -1.966 1.00 89.75 97 VAL A CA 1
ATOM 685 C C . VAL A 1 97 ? -6.112 -12.170 -0.954 1.00 89.75 97 VAL A C 1
ATOM 687 O O . VAL A 1 97 ? -6.800 -13.116 -1.331 1.00 89.75 97 VAL A O 1
ATOM 690 N N . LEU A 1 98 ? -5.959 -11.848 0.330 1.00 88.94 98 LEU A N 1
ATOM 691 C CA . LEU A 1 98 ? -6.634 -12.524 1.435 1.00 88.94 98 LEU A CA 1
ATOM 692 C C . LEU A 1 98 ? -7.520 -11.511 2.160 1.00 88.94 98 LEU A C 1
ATOM 694 O O . LEU A 1 98 ? -7.012 -10.482 2.609 1.00 88.94 98 LEU A O 1
ATOM 698 N N . ILE A 1 99 ? -8.811 -11.820 2.283 1.00 90.94 99 ILE A N 1
ATOM 699 C CA . ILE A 1 99 ? -9.779 -11.057 3.080 1.00 90.94 99 ILE A CA 1
ATOM 700 C C . ILE A 1 99 ? -10.593 -12.061 3.892 1.00 90.94 99 ILE A C 1
ATOM 702 O O . ILE A 1 99 ? -11.284 -12.921 3.355 1.00 90.94 99 ILE A O 1
ATOM 706 N N . GLY A 1 100 ? -10.470 -11.978 5.208 1.00 90.31 100 GLY A N 1
ATOM 707 C CA . GLY A 1 100 ? -10.966 -12.958 6.155 1.00 90.31 100 GLY A CA 1
ATOM 708 C C . GLY A 1 100 ? -10.428 -14.360 5.864 1.00 90.31 100 GLY A C 1
ATOM 709 O O . GLY A 1 100 ? -9.219 -14.625 5.921 1.00 90.31 100 GLY A O 1
ATOM 710 N N . LEU A 1 101 ? -11.364 -15.258 5.559 1.00 88.38 101 LEU A N 1
ATOM 711 C CA . LEU A 1 101 ? -11.097 -16.641 5.171 1.00 88.38 101 LEU A CA 1
ATOM 712 C C . LEU A 1 101 ? -11.025 -16.823 3.649 1.00 88.38 101 LEU A C 1
ATOM 714 O O . LEU A 1 101 ? -10.626 -17.888 3.176 1.00 88.38 101 LEU A O 1
ATOM 718 N N . GLU A 1 102 ? -11.395 -15.801 2.882 1.00 88.94 102 GLU A N 1
ATOM 719 C CA . GLU A 1 102 ? -11.389 -15.853 1.429 1.00 88.94 102 GLU A CA 1
ATOM 720 C C . GLU A 1 102 ? -9.996 -15.582 0.871 1.00 88.94 102 GLU A C 1
ATOM 722 O O . GLU A 1 102 ? -9.198 -14.818 1.424 1.00 88.94 102 GLU A O 1
ATOM 727 N N . THR A 1 103 ? -9.686 -16.229 -0.250 1.00 87.00 103 THR A N 1
ATOM 728 C CA . THR A 1 103 ? -8.410 -16.065 -0.943 1.00 87.00 103 THR A CA 1
ATOM 729 C C . THR A 1 103 ? -8.647 -16.007 -2.444 1.00 87.00 103 THR A C 1
ATOM 731 O O . THR A 1 103 ? -9.170 -16.949 -3.034 1.00 87.00 103 THR A O 1
ATOM 734 N N . HIS A 1 104 ? -8.200 -14.919 -3.063 1.00 88.19 104 HIS A N 1
ATOM 735 C CA . HIS A 1 104 ? -8.442 -14.611 -4.470 1.00 88.19 104 HIS A CA 1
ATOM 736 C C . HIS A 1 104 ? -7.106 -14.464 -5.216 1.00 88.19 104 HIS A C 1
ATOM 738 O O . HIS A 1 104 ? -6.237 -13.725 -4.743 1.00 88.19 104 HIS A O 1
ATOM 744 N N . PRO A 1 105 ? -6.879 -15.153 -6.353 1.00 88.19 105 PRO A N 1
ATOM 745 C CA . PRO A 1 105 ? -5.683 -14.950 -7.167 1.00 88.19 105 PRO A CA 1
ATOM 746 C C . PRO A 1 105 ? -5.649 -13.527 -7.721 1.00 88.19 105 PRO A C 1
ATOM 748 O O . PRO A 1 105 ? -6.507 -13.147 -8.511 1.00 88.19 105 PRO A O 1
ATOM 751 N N . ALA A 1 106 ? -4.665 -12.738 -7.295 1.00 86.19 106 ALA A N 1
ATOM 752 C CA . ALA A 1 106 ? -4.577 -11.332 -7.662 1.00 86.19 106 ALA A CA 1
ATOM 753 C C . ALA A 1 106 ? -3.196 -10.758 -7.340 1.00 86.19 106 ALA A C 1
ATOM 755 O O . ALA A 1 106 ? -2.636 -11.011 -6.271 1.00 86.19 106 ALA A O 1
ATOM 756 N N . GLY A 1 107 ? -2.643 -9.958 -8.253 1.00 80.50 107 GLY A N 1
ATOM 757 C CA . GLY A 1 107 ? -1.413 -9.206 -7.978 1.00 80.50 107 GLY A CA 1
ATOM 758 C C . GLY A 1 107 ? -1.667 -7.975 -7.111 1.00 80.50 107 GLY A C 1
ATOM 759 O O . GLY A 1 107 ? -0.893 -7.660 -6.204 1.00 80.50 107 GLY A O 1
ATOM 760 N N . ARG A 1 108 ? -2.780 -7.302 -7.389 1.00 82.31 108 ARG A N 1
ATOM 761 C CA . ARG A 1 108 ? -3.382 -6.195 -6.638 1.00 82.31 108 ARG A CA 1
ATOM 762 C C . ARG A 1 108 ? -4.897 -6.337 -6.748 1.00 82.31 108 ARG A C 1
ATOM 764 O O . ARG A 1 108 ? -5.375 -7.112 -7.570 1.00 82.31 108 ARG A O 1
ATOM 771 N N . MET A 1 109 ? -5.653 -5.602 -5.937 1.00 75.62 109 MET A N 1
ATOM 772 C CA . MET A 1 109 ? -7.115 -5.626 -6.023 1.00 75.62 109 MET A CA 1
ATOM 773 C C . MET A 1 109 ? -7.574 -5.300 -7.455 1.00 75.62 109 MET A C 1
ATOM 775 O O . MET A 1 109 ? -7.202 -4.258 -7.986 1.00 75.62 109 MET A O 1
ATOM 779 N N . GLY A 1 110 ? -8.336 -6.204 -8.079 1.00 73.50 110 GLY A N 1
ATOM 780 C CA . GLY A 1 110 ? -8.815 -6.073 -9.464 1.00 73.50 110 GLY A CA 1
ATOM 781 C C . GLY A 1 110 ? -7.838 -6.512 -10.567 1.00 73.50 110 GLY A C 1
ATOM 782 O O . GLY A 1 110 ? -8.253 -6.628 -11.718 1.00 73.50 110 GLY A O 1
ATOM 783 N N . ASP A 1 111 ? -6.577 -6.814 -10.241 1.00 76.06 111 ASP A N 1
ATOM 784 C CA . ASP A 1 111 ? -5.546 -7.204 -11.210 1.00 76.06 111 ASP A CA 1
ATOM 785 C C . ASP A 1 111 ? -5.249 -8.711 -11.180 1.00 76.06 111 ASP A C 1
ATOM 787 O O . ASP A 1 111 ? -5.083 -9.311 -10.115 1.00 76.06 111 ASP A O 1
ATOM 791 N N . GLN A 1 112 ? -5.046 -9.313 -12.355 1.00 79.50 112 GLN A N 1
ATOM 792 C CA . GLN A 1 112 ? -4.649 -10.720 -12.468 1.00 79.50 112 GLN A CA 1
ATOM 793 C C . GLN A 1 112 ? -3.201 -10.963 -11.999 1.00 79.50 112 GLN A C 1
ATOM 795 O O . GLN A 1 112 ? -2.320 -10.123 -12.214 1.00 79.50 112 GLN A O 1
ATOM 800 N N . PRO A 1 113 ? -2.910 -12.114 -11.366 1.00 82.62 113 PRO A N 1
ATOM 801 C CA . PRO A 1 113 ? -1.555 -12.476 -10.978 1.00 82.62 113 PRO A CA 1
ATOM 802 C C . PRO A 1 113 ? -0.736 -12.984 -12.175 1.00 82.62 113 PRO A C 1
ATOM 804 O O . PRO A 1 113 ? -1.257 -13.482 -13.169 1.00 82.62 113 PRO A O 1
ATOM 807 N N . SER A 1 114 ? 0.586 -12.944 -12.035 1.00 82.56 114 SER A N 1
ATOM 808 C CA . SER A 1 114 ? 1.530 -13.501 -12.999 1.00 82.56 114 SER A CA 1
ATOM 809 C C . SER A 1 114 ? 1.939 -14.916 -12.613 1.00 82.56 114 SER A C 1
ATOM 811 O O . SER A 1 114 ? 2.709 -15.119 -11.668 1.00 82.56 114 SER A O 1
ATOM 813 N N . VAL A 1 115 ? 1.406 -15.903 -13.333 1.00 83.88 115 VAL A N 1
ATOM 814 C CA . VAL A 1 115 ? 1.668 -17.329 -13.075 1.00 83.88 115 VAL A CA 1
ATOM 815 C C . VAL A 1 115 ? 2.765 -17.875 -13.993 1.00 83.88 115 VAL A C 1
ATOM 817 O O . VAL A 1 115 ? 3.705 -18.507 -13.511 1.00 83.88 115 VAL A O 1
ATOM 820 N N . GLY A 1 116 ? 2.701 -17.589 -15.298 1.00 86.12 116 GLY A N 1
ATOM 821 C CA . GLY A 1 116 ? 3.650 -18.127 -16.284 1.00 86.12 116 GLY A CA 1
ATOM 822 C C . GLY A 1 116 ? 5.098 -17.669 -16.068 1.00 86.12 116 GLY A C 1
ATOM 823 O O . GLY A 1 116 ? 6.033 -18.466 -16.187 1.00 86.12 116 GLY A O 1
ATOM 824 N N . LEU A 1 117 ? 5.296 -16.408 -15.667 1.00 87.81 117 LEU A N 1
ATOM 825 C CA . LEU A 1 117 ? 6.626 -15.893 -15.332 1.00 87.81 117 LEU A CA 1
ATOM 826 C C . LEU A 1 117 ? 7.210 -16.605 -14.105 1.00 87.81 117 LEU A C 1
ATOM 828 O O . LEU A 1 117 ? 8.383 -16.967 -14.107 1.00 87.81 117 LEU A O 1
ATOM 832 N N . ALA A 1 118 ? 6.386 -16.875 -13.090 1.00 88.12 118 ALA A N 1
ATOM 833 C CA . ALA A 1 118 ? 6.818 -17.588 -11.890 1.00 88.12 118 ALA A CA 1
ATOM 834 C C . ALA A 1 118 ? 7.270 -19.016 -12.223 1.00 88.12 118 ALA A C 1
ATOM 836 O O . ALA A 1 118 ? 8.357 -19.429 -11.829 1.00 88.12 118 ALA A O 1
ATOM 837 N N . GLN A 1 119 ? 6.482 -19.740 -13.022 1.00 89.19 119 GLN A N 1
ATOM 838 C CA . GLN A 1 119 ? 6.841 -21.085 -13.480 1.00 89.19 119 GLN A CA 1
ATOM 839 C C . GLN A 1 119 ? 8.136 -21.086 -14.302 1.00 89.19 119 GLN A C 1
ATOM 841 O O . GLN A 1 119 ? 8.929 -22.017 -14.202 1.00 89.19 119 GLN A O 1
ATOM 846 N N . THR A 1 120 ? 8.365 -20.051 -15.114 1.00 90.44 120 THR A N 1
ATOM 847 C CA . THR A 1 120 ? 9.617 -19.899 -15.869 1.00 90.44 120 THR A CA 1
ATOM 848 C C . THR A 1 120 ? 10.819 -19.751 -14.935 1.00 90.44 120 THR A C 1
ATOM 850 O O . THR A 1 120 ? 11.818 -20.434 -15.137 1.00 90.44 120 THR A O 1
ATOM 853 N N . LEU A 1 121 ? 10.716 -18.922 -13.890 1.00 91.69 121 LEU A N 1
ATOM 854 C CA . LEU A 1 121 ? 11.785 -18.740 -12.898 1.00 91.69 121 LEU A CA 1
ATOM 855 C C . LEU A 1 121 ? 12.091 -20.035 -12.124 1.00 91.69 121 LEU A C 1
ATOM 857 O O . LEU A 1 121 ? 13.256 -20.381 -11.940 1.00 91.69 121 LEU A O 1
ATOM 861 N N . GLU A 1 122 ? 11.059 -20.784 -11.733 1.00 90.62 122 GLU A N 1
ATOM 862 C CA . GLU A 1 122 ? 11.193 -22.116 -11.120 1.00 90.62 122 GLU A CA 1
ATOM 863 C C . GLU A 1 122 ? 11.928 -23.094 -12.056 1.00 90.62 122 GLU A C 1
ATOM 865 O O . GLU A 1 122 ? 12.884 -23.751 -11.645 1.00 90.62 122 GLU A O 1
ATOM 870 N N . LYS A 1 123 ? 11.524 -23.159 -13.334 1.00 93.62 123 LYS A N 1
ATOM 871 C CA . LYS A 1 123 ? 12.109 -24.070 -14.337 1.00 93.62 123 LYS A CA 1
ATOM 872 C C . LYS A 1 123 ? 13.598 -23.834 -14.574 1.00 93.62 123 LYS A C 1
ATOM 874 O O . LYS A 1 123 ? 14.318 -24.790 -14.843 1.00 93.62 123 LYS A O 1
ATOM 879 N N . ILE A 1 124 ? 14.058 -22.587 -14.488 1.00 94.38 124 ILE A N 1
ATOM 880 C CA . ILE A 1 124 ? 15.479 -22.243 -14.656 1.00 94.38 124 ILE A CA 1
ATOM 881 C C . ILE A 1 124 ? 16.284 -22.354 -13.347 1.00 94.38 124 ILE A C 1
ATOM 883 O O . ILE A 1 124 ? 17.463 -22.014 -13.331 1.00 94.38 124 ILE A O 1
ATOM 887 N N . GLY A 1 125 ? 15.671 -22.840 -12.260 1.00 94.56 125 GLY A N 1
ATOM 888 C CA . GLY A 1 125 ? 16.356 -23.191 -11.014 1.00 94.56 125 GLY A CA 1
ATOM 889 C C . GLY A 1 125 ? 16.294 -22.146 -9.897 1.00 94.56 125 GLY A C 1
ATOM 890 O O . GLY A 1 125 ? 16.962 -22.327 -8.878 1.00 94.56 125 GLY A O 1
ATOM 891 N N . PHE A 1 126 ? 15.506 -21.069 -10.024 1.00 94.00 126 PHE A N 1
ATOM 892 C CA . PHE A 1 126 ? 15.326 -20.135 -8.906 1.00 94.00 126 PHE A CA 1
ATOM 893 C C . PHE A 1 126 ? 14.434 -20.738 -7.820 1.00 94.00 126 PHE A C 1
ATOM 895 O O . PHE A 1 126 ? 13.328 -21.212 -8.076 1.00 94.00 126 PHE A O 1
ATOM 902 N N . THR A 1 127 ? 14.889 -20.644 -6.570 1.00 91.50 127 THR A N 1
ATOM 903 C CA . THR A 1 127 ? 14.044 -20.939 -5.409 1.00 91.50 127 THR A CA 1
ATOM 904 C C . THR A 1 127 ? 13.092 -19.773 -5.166 1.00 91.50 127 THR A C 1
ATOM 906 O O . THR A 1 127 ? 13.527 -18.626 -5.074 1.00 91.50 127 THR A O 1
ATOM 909 N N . MET A 1 128 ? 11.799 -20.058 -5.014 1.00 86.50 128 MET A N 1
ATOM 910 C CA . MET A 1 128 ? 10.788 -19.047 -4.706 1.00 86.50 128 MET A CA 1
ATOM 911 C C . MET A 1 128 ? 10.193 -19.254 -3.313 1.00 86.50 128 MET A C 1
ATOM 913 O O . MET A 1 128 ? 9.854 -20.366 -2.914 1.00 86.50 128 MET A O 1
ATOM 917 N N . GLY A 1 129 ? 10.048 -18.150 -2.579 1.00 85.25 129 GLY A N 1
ATOM 918 C CA . GLY A 1 129 ? 9.341 -18.082 -1.302 1.00 85.25 129 GLY A CA 1
ATOM 919 C C . GLY A 1 129 ? 8.059 -17.258 -1.415 1.00 85.25 129 GLY A C 1
ATOM 920 O O . GLY A 1 129 ? 7.814 -16.603 -2.428 1.00 85.25 129 GLY A O 1
ATOM 921 N N . ARG A 1 130 ? 7.243 -17.261 -0.356 1.00 83.62 130 ARG A N 1
ATOM 922 C CA . ARG A 1 130 ? 6.057 -16.398 -0.260 1.00 83.62 130 ARG A CA 1
ATOM 923 C C . ARG A 1 130 ? 6.245 -15.365 0.838 1.00 83.62 130 ARG A C 1
ATOM 925 O O . ARG A 1 130 ? 6.548 -15.709 1.976 1.00 83.62 130 ARG A O 1
ATOM 932 N N . LEU A 1 131 ? 6.022 -14.107 0.479 1.00 85.00 131 LEU A N 1
ATOM 933 C CA . LEU A 1 131 ? 5.935 -12.993 1.414 1.00 85.00 131 LEU A CA 1
ATOM 934 C C . LEU A 1 131 ? 4.478 -12.543 1.505 1.00 85.00 131 LEU A C 1
ATOM 936 O O . LEU A 1 131 ? 3.698 -12.744 0.573 1.00 85.00 131 LEU A O 1
ATOM 940 N N . LYS A 1 132 ? 4.118 -11.958 2.643 1.00 80.56 132 LYS A N 1
ATOM 941 C CA . LYS A 1 132 ? 2.783 -11.424 2.906 1.00 80.56 132 LYS A CA 1
ATOM 942 C C . LYS A 1 132 ? 2.922 -9.981 3.372 1.00 80.56 132 LYS A C 1
ATOM 944 O O . LYS A 1 132 ? 3.816 -9.677 4.160 1.00 80.56 132 LYS A O 1
ATOM 949 N N . THR A 1 133 ? 2.030 -9.127 2.891 1.00 85.44 133 THR A N 1
ATOM 950 C CA . THR A 1 133 ? 1.905 -7.724 3.295 1.00 85.44 133 THR A CA 1
ATOM 951 C C . THR A 1 133 ? 0.429 -7.364 3.378 1.00 85.44 133 THR A C 1
ATOM 953 O O . THR A 1 133 ? -0.352 -7.848 2.562 1.00 85.44 133 THR A O 1
ATOM 956 N N . GLY A 1 134 ? 0.048 -6.528 4.342 1.00 87.06 134 GLY A N 1
ATOM 957 C CA . GLY A 1 134 ? -1.322 -6.034 4.493 1.00 87.06 134 GLY A CA 1
ATOM 958 C C . GLY A 1 134 ? -1.448 -4.566 4.097 1.00 87.06 134 GLY A C 1
ATOM 959 O O . GLY A 1 134 ? -0.485 -3.805 4.192 1.00 87.06 134 GLY A O 1
ATOM 960 N N . THR A 1 135 ? -2.652 -4.160 3.712 1.00 92.06 135 THR A N 1
ATOM 961 C CA . THR A 1 135 ? -3.014 -2.767 3.425 1.00 92.06 135 THR A CA 1
ATOM 962 C C . THR A 1 135 ? -4.291 -2.420 4.195 1.00 92.06 135 THR A C 1
ATOM 964 O O . THR A 1 135 ? -5.085 -3.325 4.446 1.00 92.06 135 THR A O 1
ATOM 967 N N . PRO A 1 136 ? -4.504 -1.160 4.603 1.00 94.94 136 PRO A N 1
ATOM 968 C CA . PRO A 1 136 ? -5.761 -0.747 5.214 1.00 94.94 136 PRO A CA 1
ATOM 969 C C . PRO A 1 136 ? -6.903 -0.635 4.190 1.00 94.94 136 PRO A C 1
ATOM 971 O O . PRO A 1 136 ? -6.634 -0.524 2.981 1.00 94.94 136 PRO A O 1
ATOM 974 N N . PRO A 1 137 ? -8.16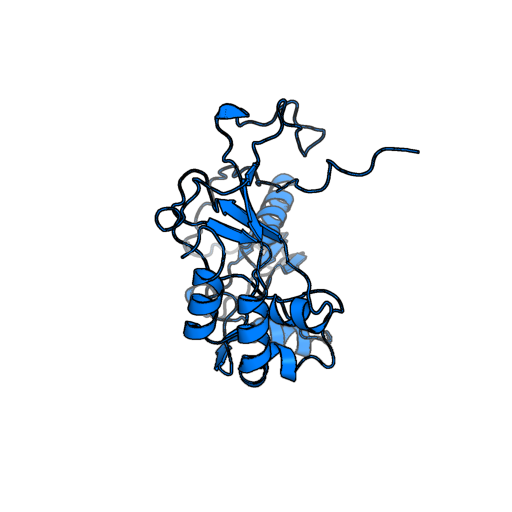5 -0.600 4.657 1.00 95.25 137 PRO A N 1
ATOM 975 C CA . PRO A 1 137 ? -9.272 -0.079 3.862 1.00 95.25 137 PRO A CA 1
ATOM 976 C C . PRO A 1 137 ? -9.030 1.395 3.501 1.00 95.25 137 PRO A C 1
ATOM 978 O O . PRO A 1 137 ? -8.282 2.101 4.179 1.00 95.25 137 PRO A O 1
ATOM 981 N N . ARG A 1 138 ? -9.634 1.852 2.402 1.00 96.38 138 ARG A N 1
ATOM 982 C CA . ARG A 1 138 ? -9.588 3.260 1.973 1.00 96.38 138 ARG A CA 1
ATOM 983 C C . ARG A 1 138 ? -10.833 3.958 2.486 1.00 96.38 138 ARG A C 1
ATOM 985 O O . ARG A 1 138 ? -11.917 3.389 2.387 1.00 96.38 138 ARG A O 1
ATOM 992 N N . LEU A 1 139 ? -10.662 5.159 3.022 1.00 97.62 139 LEU A N 1
ATOM 993 C CA . LEU A 1 139 ? -11.744 5.944 3.606 1.00 97.62 139 LEU A CA 1
ATOM 994 C C . LEU A 1 139 ? -12.077 7.111 2.684 1.00 97.62 139 LEU A C 1
ATOM 996 O O . LEU A 1 139 ? -11.175 7.691 2.078 1.00 97.62 139 LEU A O 1
ATOM 1000 N N . LEU A 1 140 ? -13.355 7.463 2.588 1.00 97.94 140 LEU A N 1
ATOM 1001 C CA . LEU A 1 140 ? -13.751 8.703 1.934 1.00 97.94 140 LEU A CA 1
ATOM 1002 C C . LEU A 1 140 ? -13.395 9.874 2.850 1.00 97.94 140 LEU A C 1
ATOM 1004 O O . LEU A 1 140 ? -13.646 9.835 4.049 1.00 97.94 140 LEU A O 1
ATOM 1008 N N . ARG A 1 141 ? -12.791 10.920 2.291 1.00 96.75 141 ARG A N 1
ATOM 1009 C CA . ARG A 1 141 ? -12.368 12.111 3.035 1.00 96.75 141 ARG A CA 1
ATOM 1010 C C . ARG A 1 141 ? -13.557 12.800 3.699 1.00 96.75 141 ARG A C 1
ATOM 1012 O O . ARG A 1 141 ? -13.459 13.188 4.855 1.00 96.75 141 ARG A O 1
ATOM 1019 N N . ASP A 1 142 ? -14.670 12.898 2.982 1.00 96.88 142 ASP A N 1
ATOM 1020 C CA . ASP A 1 142 ? -15.868 13.606 3.442 1.00 96.88 142 ASP A CA 1
ATOM 1021 C C . ASP A 1 142 ? -16.640 12.854 4.535 1.00 96.88 142 ASP A C 1
ATOM 1023 O O . ASP A 1 142 ? -17.515 13.433 5.172 1.00 96.88 142 ASP A O 1
ATOM 1027 N N . SER A 1 143 ? -16.319 11.577 4.778 1.00 97.44 143 SER A N 1
ATOM 1028 C CA . SER A 1 143 ? -16.911 10.795 5.868 1.00 97.44 143 SER A CA 1
ATOM 1029 C C . SER A 1 143 ? -16.110 10.877 7.172 1.00 97.44 143 SER A C 1
ATOM 1031 O O . SER A 1 143 ? -16.346 10.073 8.063 1.00 97.44 143 SER A O 1
ATOM 1033 N N . ILE A 1 144 ? -15.119 11.770 7.273 1.00 97.94 144 ILE A N 1
ATOM 1034 C CA . ILE A 1 144 ? -14.226 11.880 8.434 1.00 97.94 144 ILE A CA 1
ATOM 1035 C C . ILE A 1 144 ? -14.490 13.199 9.160 1.00 97.94 144 ILE A C 1
ATOM 1037 O O . ILE A 1 144 ? -14.394 14.276 8.566 1.00 97.94 144 ILE A O 1
ATOM 1041 N N . ASP A 1 145 ? -14.744 13.134 10.468 1.00 98.00 145 ASP A N 1
ATOM 1042 C CA . ASP A 1 145 ? -14.783 14.322 11.321 1.00 98.00 145 ASP A CA 1
ATOM 1043 C C . ASP A 1 145 ? -13.368 14.709 11.776 1.00 98.00 145 ASP A C 1
ATOM 1045 O O . ASP A 1 145 ? -12.793 14.168 12.725 1.00 98.00 145 ASP A O 1
ATOM 1049 N N . PHE A 1 146 ? -12.805 15.708 11.098 1.00 97.50 146 PHE A N 1
ATOM 1050 C CA . PHE A 1 146 ? -11.481 16.246 11.404 1.00 97.50 146 PHE A CA 1
ATOM 1051 C C . PHE A 1 146 ? -11.455 17.195 12.612 1.00 97.50 146 PHE A C 1
ATOM 1053 O O . PHE A 1 146 ? -10.364 17.537 13.076 1.00 97.50 146 PHE A O 1
ATOM 1060 N N . THR A 1 147 ? -12.609 17.628 13.135 1.00 96.31 147 THR A N 1
ATOM 1061 C CA . THR A 1 147 ? -12.726 18.693 14.156 1.00 96.31 147 THR A CA 1
ATOM 1062 C C . THR A 1 147 ? -11.909 18.391 15.409 1.00 96.31 147 THR A C 1
ATOM 1064 O O . THR A 1 147 ? -11.378 19.288 16.068 1.00 96.31 147 THR A O 1
ATOM 1067 N N . HIS A 1 148 ? -11.795 17.111 15.742 1.00 91.31 148 HIS A N 1
ATOM 1068 C CA . HIS A 1 148 ? -11.200 16.635 16.982 1.00 91.31 148 HIS A CA 1
ATOM 1069 C C . HIS A 1 148 ? -9.871 15.899 16.800 1.00 91.31 148 HIS A C 1
ATOM 1071 O O . HIS A 1 148 ? -9.327 15.369 17.776 1.00 91.31 148 HIS A O 1
ATOM 1077 N N . LEU A 1 149 ? -9.349 15.861 15.574 1.00 97.38 149 LEU A N 1
ATOM 1078 C CA . LEU A 1 149 ? -8.118 15.154 15.250 1.00 97.38 149 LEU A CA 1
ATOM 1079 C C . LEU A 1 149 ? -6.904 16.068 15.385 1.00 97.38 149 LEU A C 1
ATOM 1081 O O . LEU A 1 149 ? -6.960 17.268 15.112 1.00 97.38 149 LEU A O 1
ATOM 1085 N N . GLN A 1 150 ? -5.770 15.492 15.781 1.00 97.31 150 GLN A N 1
ATOM 1086 C CA . GLN A 1 150 ? -4.526 16.250 15.815 1.00 97.31 150 GLN A CA 1
ATOM 1087 C C . GLN A 1 150 ? -4.025 16.444 14.382 1.00 97.31 150 GLN A C 1
ATOM 1089 O O . GLN A 1 150 ? -3.541 15.504 13.753 1.00 97.31 150 GLN A O 1
ATOM 1094 N N . LYS A 1 151 ? -4.118 17.677 13.883 1.00 97.38 151 LYS A N 1
ATOM 1095 C CA . LYS A 1 151 ? -3.590 18.070 12.577 1.00 97.38 151 LYS A CA 1
ATOM 1096 C C . LYS A 1 151 ? -2.064 18.200 12.624 1.00 97.38 151 LYS A C 1
ATOM 1098 O O . LYS A 1 151 ? -1.519 18.858 13.510 1.00 97.38 151 LYS A O 1
ATOM 1103 N N . GLN A 1 152 ? -1.388 17.590 11.659 1.00 96.94 152 GLN A N 1
ATOM 1104 C CA . GLN A 1 152 ? 0.047 17.701 11.429 1.00 96.94 152 GLN A CA 1
ATOM 1105 C C . GLN A 1 152 ? 0.276 18.365 10.073 1.00 96.94 152 GLN A C 1
ATOM 1107 O O . GLN A 1 152 ? 0.010 17.776 9.025 1.00 96.94 152 GLN A O 1
ATOM 1112 N N . GLU A 1 153 ? 0.777 19.595 10.119 1.00 95.62 153 GLU A N 1
ATOM 1113 C CA . GLU A 1 153 ? 1.156 20.354 8.928 1.00 95.62 153 GLU A CA 1
ATOM 1114 C C . GLU A 1 153 ? 2.508 19.888 8.381 1.00 95.62 153 GLU A C 1
ATOM 1116 O O . GLU A 1 153 ? 3.310 19.263 9.092 1.00 95.62 153 GLU A O 1
ATOM 1121 N N . ALA A 1 154 ? 2.757 20.241 7.122 1.00 91.19 154 ALA A N 1
ATOM 1122 C CA . ALA A 1 154 ? 4.050 20.076 6.482 1.00 91.19 154 ALA A CA 1
ATOM 1123 C C . ALA A 1 154 ? 5.147 20.919 7.153 1.00 91.19 154 ALA A C 1
ATOM 1125 O O . ALA A 1 154 ? 4.894 21.969 7.751 1.00 91.19 154 ALA A O 1
ATOM 1126 N N . ASP A 1 155 ? 6.394 20.470 7.004 1.00 91.31 155 ASP A N 1
ATOM 1127 C CA . ASP A 1 155 ? 7.562 21.236 7.432 1.00 91.31 155 ASP A CA 1
ATOM 1128 C C . ASP A 1 155 ? 7.651 22.565 6.665 1.00 91.31 155 ASP A C 1
ATOM 1130 O O . ASP A 1 155 ? 7.484 22.620 5.443 1.00 91.31 155 ASP A O 1
ATOM 1134 N N . ASN A 1 156 ? 7.991 23.637 7.381 1.00 93.56 156 ASN A N 1
ATOM 1135 C CA . ASN A 1 156 ? 8.259 24.945 6.797 1.00 93.56 156 ASN A CA 1
ATOM 1136 C C . ASN A 1 156 ? 9.590 25.508 7.345 1.00 93.56 156 ASN A C 1
ATOM 1138 O O . ASN A 1 156 ? 9.648 25.849 8.532 1.00 93.56 156 ASN A O 1
ATOM 1142 N N . PRO A 1 157 ? 10.658 25.604 6.523 1.00 92.69 157 PRO A N 1
ATOM 1143 C CA . PRO A 1 157 ? 10.700 25.296 5.089 1.00 92.69 157 PRO A CA 1
ATOM 1144 C C . PRO A 1 157 ? 10.753 23.782 4.791 1.00 92.69 157 PRO A C 1
ATOM 1146 O O . PRO A 1 157 ? 11.291 23.015 5.595 1.00 92.69 157 PRO A O 1
ATOM 1149 N N . PRO A 1 158 ? 10.265 23.341 3.617 1.00 93.94 158 PRO A N 1
ATOM 1150 C CA . PRO A 1 158 ? 10.301 21.942 3.226 1.00 93.94 158 PRO A CA 1
ATOM 1151 C C . PRO A 1 158 ? 11.700 21.589 2.708 1.00 93.94 158 PRO A C 1
ATOM 1153 O O . PRO A 1 158 ? 12.313 22.340 1.947 1.00 93.94 158 PRO A O 1
ATOM 1156 N N . VAL A 1 159 ? 12.218 20.428 3.111 1.00 93.44 159 VAL A N 1
ATOM 1157 C CA . VAL A 1 159 ? 13.577 19.997 2.751 1.00 93.44 159 VAL A CA 1
ATOM 1158 C C . VAL A 1 159 ? 13.527 19.037 1.560 1.00 93.44 159 VAL A C 1
ATOM 1160 O O . VAL A 1 159 ? 12.873 17.995 1.662 1.00 93.44 159 VAL A O 1
ATOM 1163 N N . PRO A 1 160 ? 14.240 19.322 0.453 1.00 94.56 160 PRO A N 1
ATOM 1164 C CA . PRO A 1 160 ? 14.327 18.403 -0.675 1.00 94.56 160 PRO A CA 1
ATOM 1165 C C . PRO A 1 160 ? 14.885 17.038 -0.268 1.00 94.56 160 PRO A C 1
ATOM 1167 O O . PRO A 1 160 ? 15.793 16.933 0.556 1.00 94.56 160 PRO A O 1
ATOM 1170 N N . PHE A 1 161 ? 14.361 15.975 -0.882 1.00 92.69 161 PHE A N 1
ATOM 1171 C CA . PHE A 1 161 ? 14.909 14.631 -0.699 1.00 92.69 161 PHE A CA 1
ATOM 1172 C C . PHE A 1 161 ? 16.235 14.442 -1.455 1.00 92.69 161 PHE A C 1
ATOM 1174 O O . PHE A 1 161 ? 17.155 13.803 -0.953 1.00 92.69 161 PHE A O 1
ATOM 1181 N N . SER A 1 162 ? 16.334 14.995 -2.668 1.00 92.00 162 SER A N 1
ATOM 1182 C CA . SER A 1 162 ? 17.528 14.908 -3.513 1.00 92.00 162 SER A CA 1
ATOM 1183 C C . SER A 1 162 ? 18.516 16.024 -3.191 1.00 92.00 162 SER A C 1
ATOM 1185 O O . SER A 1 162 ? 18.136 17.190 -3.171 1.00 92.00 162 SER A O 1
ATOM 1187 N N . PHE A 1 163 ? 19.801 15.682 -3.068 1.00 92.56 163 PHE A N 1
ATOM 1188 C CA . PHE A 1 163 ? 20.890 16.660 -2.945 1.00 92.56 163 PHE A CA 1
ATOM 1189 C C . PHE A 1 163 ? 21.099 1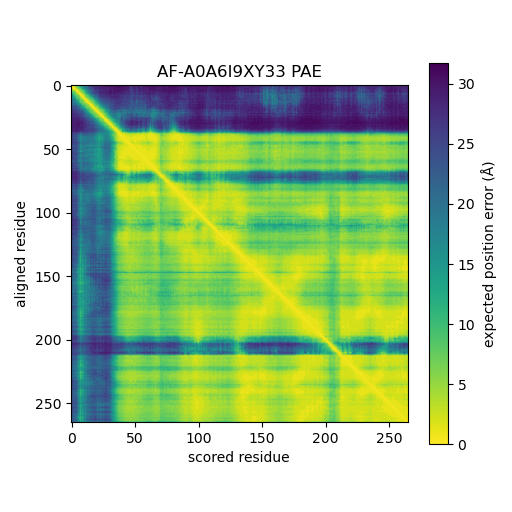7.517 -4.203 1.00 92.56 163 PHE A C 1
ATOM 1191 O O . PHE A 1 163 ? 21.788 18.527 -4.140 1.00 92.56 163 PHE A O 1
ATOM 1198 N N . LEU A 1 164 ? 20.537 17.110 -5.347 1.00 93.50 164 LEU A N 1
ATOM 1199 C CA . LEU A 1 164 ? 20.601 17.872 -6.600 1.00 93.50 164 LEU A CA 1
ATOM 1200 C C . LEU A 1 164 ? 19.478 18.908 -6.718 1.00 93.50 164 LEU A C 1
ATOM 1202 O O . LEU A 1 164 ? 19.492 19.727 -7.631 1.00 93.50 164 LEU A O 1
ATOM 1206 N N . SER A 1 165 ? 18.468 18.826 -5.853 1.00 93.75 165 SER A N 1
ATOM 1207 C CA . SER A 1 165 ? 17.330 19.735 -5.861 1.00 93.75 165 SER A CA 1
ATOM 1208 C C . SER A 1 165 ? 17.574 20.861 -4.867 1.00 93.75 165 SER A C 1
ATOM 1210 O O . SER A 1 165 ? 17.806 20.610 -3.690 1.00 93.75 165 SER A O 1
ATOM 1212 N N . GLU A 1 166 ? 17.472 22.102 -5.333 1.00 94.44 166 GLU A N 1
ATOM 1213 C CA . GLU A 1 166 ? 17.634 23.284 -4.477 1.00 94.44 166 GLU A CA 1
ATOM 1214 C C . GLU A 1 166 ? 16.396 23.550 -3.608 1.00 94.44 166 GLU A C 1
ATOM 1216 O O . GLU A 1 166 ? 16.511 24.079 -2.506 1.00 94.44 166 GLU A O 1
ATOM 1221 N N . ALA A 1 167 ? 15.208 23.156 -4.082 1.00 93.94 167 ALA A N 1
ATOM 1222 C CA . ALA A 1 167 ? 13.939 23.374 -3.394 1.00 93.94 167 ALA A CA 1
ATOM 1223 C C . ALA A 1 167 ? 12.916 22.264 -3.691 1.00 93.94 167 ALA A C 1
ATOM 1225 O O . ALA A 1 167 ? 13.011 21.548 -4.692 1.00 93.94 167 ALA A O 1
ATOM 1226 N N . VAL A 1 168 ? 11.925 22.131 -2.805 1.00 94.4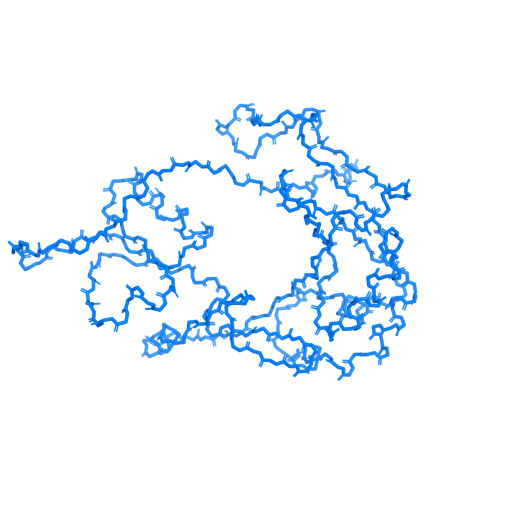4 168 VAL A N 1
ATOM 1227 C CA . VAL A 1 168 ? 10.712 21.343 -3.058 1.00 94.44 168 VAL A CA 1
ATOM 1228 C C . VAL A 1 168 ? 9.785 22.173 -3.946 1.00 94.44 168 VAL A C 1
ATOM 1230 O O . VAL A 1 168 ? 9.603 23.362 -3.710 1.00 94.44 168 VAL A O 1
ATOM 1233 N N . TRP A 1 169 ? 9.225 21.554 -4.987 1.00 94.25 169 TRP A N 1
ATOM 1234 C CA . TRP A 1 169 ? 8.440 22.257 -6.010 1.00 94.25 169 TRP A CA 1
ATOM 1235 C C . TRP A 1 169 ? 7.104 22.815 -5.492 1.00 94.25 169 TRP A C 1
ATOM 1237 O O . TRP A 1 169 ? 6.599 23.788 -6.046 1.00 94.25 169 TRP A O 1
ATOM 1247 N N . ILE A 1 170 ? 6.539 22.197 -4.451 1.00 9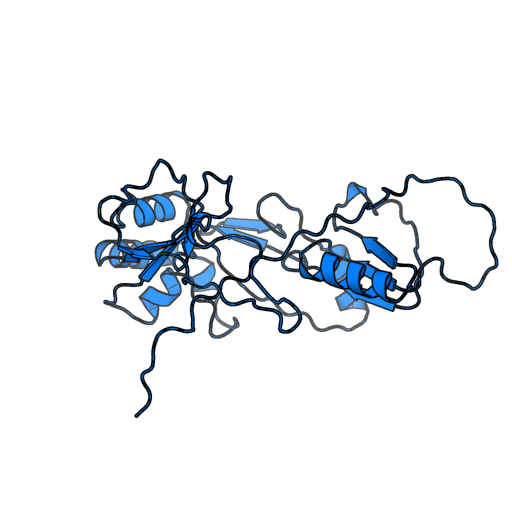4.06 170 ILE A N 1
ATOM 1248 C CA . ILE A 1 170 ? 5.278 22.589 -3.822 1.00 94.06 170 ILE A CA 1
ATOM 1249 C C . ILE A 1 170 ? 5.547 23.417 -2.564 1.00 94.06 170 ILE A C 1
ATOM 1251 O O . ILE A 1 170 ? 6.389 23.055 -1.733 1.00 94.06 170 ILE A O 1
ATOM 1255 N N . LYS A 1 171 ? 4.835 24.538 -2.421 1.00 93.19 171 LYS A N 1
ATOM 1256 C CA . LYS A 1 171 ? 4.978 25.415 -1.256 1.00 93.19 171 LYS A CA 1
ATOM 1257 C C . LYS A 1 171 ? 4.372 24.760 -0.010 1.00 93.19 171 LYS A C 1
ATOM 1259 O O . LYS A 1 171 ? 3.418 24.000 -0.154 1.00 93.19 171 LYS A O 1
ATOM 1264 N N . PRO A 1 172 ? 4.885 25.032 1.202 1.00 92.75 172 PRO A N 1
ATOM 1265 C CA . PRO A 1 172 ? 4.344 24.464 2.441 1.00 92.75 172 PRO A CA 1
ATOM 1266 C C . PRO A 1 172 ? 2.842 24.673 2.628 1.00 92.75 172 PRO A C 1
ATOM 1268 O O . PRO A 1 172 ? 2.159 23.751 3.052 1.00 92.75 172 PRO A O 1
ATOM 1271 N N . GLU A 1 173 ? 2.328 25.853 2.283 1.00 93.56 173 GLU A N 1
ATOM 1272 C CA . GLU A 1 173 ? 0.905 26.193 2.391 1.00 93.56 173 GLU A CA 1
ATOM 1273 C C . GLU A 1 173 ? -0.001 25.418 1.421 1.00 93.56 173 GLU A C 1
ATOM 1275 O O . GLU A 1 173 ? -1.192 25.281 1.687 1.00 93.56 173 GLU A O 1
ATOM 1280 N N . ASP A 1 174 ? 0.566 24.888 0.333 1.00 94.62 174 ASP A N 1
ATOM 1281 C CA . ASP A 1 174 ? -0.140 24.081 -0.667 1.00 94.62 174 ASP A CA 1
ATOM 1282 C C . ASP A 1 174 ? -0.000 22.568 -0.388 1.00 94.62 174 ASP A C 1
ATOM 1284 O O . ASP A 1 174 ? -0.595 21.742 -1.084 1.00 94.62 174 ASP A O 1
ATOM 1288 N N . GLN A 1 175 ? 0.802 22.172 0.609 1.00 94.31 175 GLN A N 1
ATOM 1289 C CA . GLN A 1 175 ? 0.943 20.771 1.009 1.00 94.31 175 GLN A CA 1
ATOM 1290 C C . GLN A 1 175 ? -0.234 20.335 1.880 1.00 94.31 175 GLN A C 1
ATOM 1292 O O . GLN A 1 175 ? -0.714 21.073 2.738 1.00 94.31 175 GLN A O 1
ATOM 1297 N N . LEU A 1 176 ? -0.690 19.098 1.677 1.00 95.06 176 LEU A N 1
ATOM 1298 C CA . LEU A 1 176 ? -1.813 18.575 2.439 1.00 95.06 176 LEU A CA 1
ATOM 1299 C C . LEU A 1 176 ? -1.391 18.143 3.853 1.00 95.06 176 LEU A C 1
ATOM 1301 O O . LEU A 1 176 ? -0.360 17.483 4.012 1.00 95.06 176 LEU A O 1
ATOM 1305 N N . PRO A 1 177 ? -2.206 18.443 4.875 1.00 96.38 177 PRO A N 1
ATOM 1306 C CA . PRO A 1 177 ? -1.967 17.988 6.236 1.00 96.38 177 PRO A CA 1
ATOM 1307 C C . PRO A 1 177 ? -2.289 16.501 6.404 1.00 96.38 177 PRO A C 1
ATOM 1309 O O . PRO A 1 177 ? -3.155 15.946 5.725 1.00 96.38 177 PRO A O 1
ATOM 1312 N N . CYS A 1 178 ? -1.637 15.875 7.380 1.00 97.81 178 CYS A N 1
ATOM 1313 C CA . CYS A 1 178 ? -2.029 14.564 7.898 1.00 97.81 178 CYS A CA 1
ATOM 1314 C C . CYS A 1 178 ? -2.733 14.731 9.247 1.00 97.81 178 CYS A C 1
ATOM 1316 O O . CYS A 1 178 ? -2.528 15.725 9.946 1.00 97.81 178 CYS A O 1
ATOM 1318 N N . TYR A 1 179 ? -3.538 13.749 9.645 1.00 98.38 179 TYR A N 1
ATOM 1319 C CA . TYR A 1 179 ? -4.281 13.802 10.905 1.00 98.38 179 TYR A CA 1
ATOM 1320 C C . TYR A 1 179 ? -3.989 12.570 11.749 1.00 98.38 179 TYR A C 1
ATOM 1322 O O . TYR A 1 179 ? -3.965 11.455 11.236 1.00 98.38 179 TYR A O 1
ATOM 1330 N N . LEU A 1 180 ? -3.761 12.759 13.045 1.00 98.19 180 LEU A N 1
ATOM 1331 C CA . LEU A 1 180 ? -3.492 11.675 13.981 1.00 98.19 180 LEU A CA 1
ATOM 1332 C C . LEU A 1 180 ? -4.738 11.365 14.816 1.00 98.19 180 LEU A C 1
ATOM 1334 O O . LEU A 1 180 ? -5.301 12.243 15.475 1.00 98.19 180 LEU A O 1
ATOM 1338 N N . THR A 1 181 ? -5.107 10.087 14.831 1.00 97.75 181 THR A N 1
ATOM 1339 C CA . THR A 1 181 ? -6.080 9.484 15.749 1.00 97.75 181 THR A CA 1
ATOM 1340 C C . THR A 1 181 ? -5.495 8.205 16.363 1.00 97.75 181 THR A C 1
ATOM 1342 O O . THR A 1 181 ? -4.336 7.852 16.116 1.00 97.75 181 THR A O 1
ATOM 1345 N N . HIS A 1 182 ? -6.252 7.534 17.226 1.00 97.56 182 HIS A N 1
ATOM 1346 C CA . HIS A 1 182 ? -5.795 6.346 17.945 1.00 97.56 182 HIS A CA 1
ATOM 1347 C C . HIS A 1 182 ? -6.884 5.279 17.993 1.00 97.56 182 HIS A C 1
ATOM 1349 O O . HIS A 1 182 ? -8.070 5.592 18.093 1.00 97.56 182 HIS A O 1
ATOM 1355 N N . THR A 1 183 ? -6.471 4.012 17.989 1.00 97.00 183 THR A N 1
ATOM 1356 C CA . THR A 1 183 ? -7.364 2.911 18.364 1.00 97.00 183 THR A CA 1
ATOM 1357 C C . THR A 1 183 ? -7.718 2.990 19.851 1.00 97.00 183 THR A C 1
ATOM 1359 O O . THR A 1 183 ? -7.013 3.614 20.649 1.00 97.00 183 THR A O 1
ATOM 1362 N N . ASN A 1 184 ? -8.792 2.313 20.242 1.00 96.19 184 ASN A N 1
ATOM 1363 C CA . ASN A 1 184 ? -9.279 2.242 21.618 1.00 96.19 184 ASN A CA 1
ATOM 1364 C C . ASN A 1 184 ? -9.473 0.770 22.057 1.00 96.19 184 ASN A C 1
ATOM 1366 O O . ASN A 1 184 ? -9.274 -0.136 21.242 1.00 96.19 184 ASN A O 1
ATOM 1370 N N . PRO A 1 185 ? -9.813 0.508 23.333 1.00 96.88 185 PRO A N 1
ATOM 1371 C CA . PRO A 1 185 ? -10.006 -0.857 23.830 1.00 96.88 185 PRO A CA 1
ATOM 1372 C C . PRO A 1 185 ? -11.115 -1.650 23.120 1.00 96.88 185 PRO A C 1
ATOM 1374 O O . PRO A 1 185 ? -10.988 -2.862 22.980 1.00 96.88 185 PRO A O 1
ATOM 1377 N N . GLU A 1 186 ? -12.165 -0.991 22.624 1.00 96.56 186 GLU A N 1
ATOM 1378 C CA . GLU A 1 186 ? -13.271 -1.659 21.916 1.00 96.56 186 GLU A CA 1
ATOM 1379 C C . GLU A 1 186 ? -12.799 -2.254 20.579 1.00 96.56 186 GLU A C 1
ATOM 1381 O O . GLU A 1 186 ? -13.159 -3.376 20.219 1.00 96.56 186 GLU A O 1
ATOM 1386 N N . VAL A 1 187 ? -11.901 -1.555 19.871 1.00 96.38 187 VAL A N 1
ATOM 1387 C CA . VAL A 1 187 ? -11.231 -2.090 18.672 1.00 96.38 187 VAL A CA 1
ATOM 1388 C C . VAL A 1 187 ? -10.438 -3.360 19.000 1.00 96.38 187 VAL A C 1
ATOM 1390 O O . VAL A 1 187 ? -10.480 -4.331 18.240 1.00 96.38 187 VAL A O 1
ATOM 1393 N N . GLU A 1 188 ? -9.714 -3.371 20.122 1.00 95.31 188 GLU A N 1
ATOM 1394 C CA . GLU A 1 188 ? -8.969 -4.551 20.576 1.00 95.31 188 GLU A CA 1
ATOM 1395 C C . GL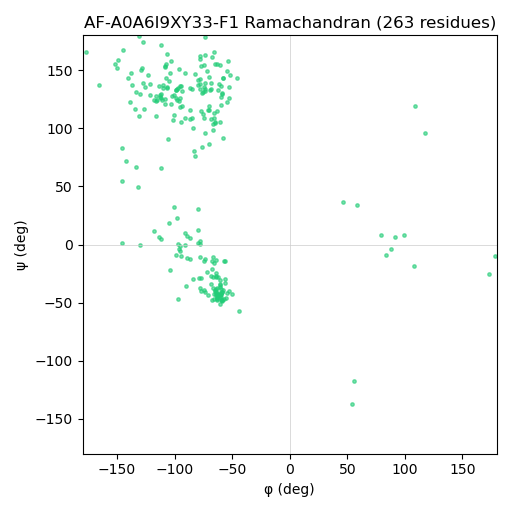U A 1 188 ? -9.913 -5.726 20.877 1.00 95.31 188 GLU A C 1
ATOM 1397 O O . GLU A 1 188 ? -9.645 -6.841 20.422 1.00 95.31 188 GLU A O 1
ATOM 1402 N N . GLU A 1 189 ? -11.041 -5.479 21.544 1.00 96.00 189 GLU A N 1
ATOM 1403 C CA . GLU A 1 189 ? -12.057 -6.496 21.838 1.00 96.00 189 GLU A CA 1
ATOM 1404 C C . GLU A 1 189 ? -12.636 -7.122 20.559 1.00 96.00 189 GLU A C 1
ATOM 1406 O O . GLU A 1 189 ? -12.655 -8.353 20.423 1.00 96.00 189 GLU A O 1
ATOM 1411 N N . ILE A 1 190 ? -13.027 -6.301 19.574 1.00 96.44 190 ILE A N 1
ATOM 1412 C CA . ILE A 1 190 ? -13.542 -6.801 18.288 1.00 96.44 190 ILE A CA 1
ATOM 1413 C C . ILE A 1 190 ? -12.490 -7.643 17.572 1.00 96.44 190 ILE A C 1
ATOM 1415 O O . ILE A 1 190 ? -12.807 -8.722 17.062 1.00 96.44 190 ILE A O 1
ATOM 1419 N N . ILE A 1 191 ? -11.240 -7.184 17.529 1.00 94.25 191 ILE A N 1
ATOM 1420 C CA . ILE A 1 191 ? -10.160 -7.929 16.879 1.00 94.25 191 ILE A CA 1
ATOM 1421 C C . ILE A 1 191 ? -9.979 -9.285 17.553 1.00 94.25 191 ILE A C 1
ATOM 1423 O O . ILE A 1 191 ? -10.003 -10.301 16.856 1.00 94.25 191 ILE A O 1
ATOM 1427 N N . GLN A 1 192 ? -9.845 -9.317 18.882 1.00 93.00 192 GLN A N 1
ATOM 1428 C CA . GLN A 1 192 ? -9.636 -10.550 19.645 1.00 93.00 192 GLN A CA 1
ATOM 1429 C C . GLN A 1 192 ? -10.793 -11.542 19.457 1.00 93.00 192 GLN A C 1
ATOM 1431 O O . GLN A 1 192 ? -10.544 -12.726 19.211 1.00 93.00 192 GLN A O 1
ATOM 1436 N N . GLY A 1 193 ? -12.041 -11.062 19.467 1.00 94.56 193 GLY A N 1
ATOM 1437 C CA . GLY A 1 193 ? -13.228 -11.887 19.225 1.00 94.56 193 GLY A CA 1
ATOM 1438 C C . GLY A 1 193 ? -13.294 -12.495 17.817 1.00 94.56 193 GLY A C 1
ATOM 1439 O O . GLY A 1 193 ? -13.898 -13.551 17.624 1.00 94.56 193 GLY A O 1
ATOM 1440 N N . ASN A 1 194 ? -12.629 -11.885 16.829 1.00 94.69 194 ASN A N 1
ATOM 1441 C CA . ASN A 1 194 ? -12.734 -12.259 15.414 1.00 94.69 194 ASN A CA 1
ATOM 1442 C C . ASN A 1 194 ? -11.445 -12.841 14.805 1.00 94.69 194 ASN A C 1
ATOM 1444 O O . ASN A 1 194 ? -11.415 -13.141 13.611 1.00 94.69 194 ASN A O 1
ATOM 1448 N N . LEU A 1 195 ? -10.390 -13.093 15.591 1.00 90.06 195 LEU A N 1
ATOM 1449 C CA . LEU A 1 195 ? -9.121 -13.656 15.087 1.00 90.06 195 LEU A CA 1
ATOM 1450 C C . LEU A 1 195 ? -9.286 -14.989 14.342 1.00 90.06 195 LEU A C 1
ATOM 1452 O O . LEU A 1 195 ? -8.533 -15.293 13.415 1.00 90.06 195 LEU A O 1
ATOM 1456 N N . HIS A 1 196 ? -10.293 -15.780 14.717 1.00 89.19 196 HIS A N 1
ATOM 1457 C CA . HIS A 1 196 ? -10.625 -17.045 14.066 1.00 89.19 196 HIS A CA 1
ATOM 1458 C C . HIS A 1 196 ? -11.073 -16.878 12.601 1.00 89.19 196 HIS A C 1
ATOM 1460 O O . HIS A 1 196 ? -11.091 -17.868 11.867 1.00 89.19 196 HIS A O 1
ATOM 1466 N N . LEU A 1 197 ? -11.381 -15.658 12.161 1.00 89.56 197 LEU A N 1
ATOM 1467 C CA . LEU A 1 197 ? -11.745 -15.320 10.786 1.00 89.56 197 LEU A CA 1
ATOM 1468 C C . LEU A 1 197 ? -10.556 -14.821 9.954 1.00 89.56 197 LEU A C 1
ATOM 1470 O O . LEU A 1 197 ? -10.736 -14.547 8.775 1.00 89.56 197 LEU A O 1
ATOM 1474 N N . SER A 1 198 ? -9.347 -14.712 10.519 1.00 82.88 198 SER A N 1
ATOM 1475 C CA . SER A 1 198 ? -8.155 -14.267 9.786 1.00 82.88 198 SER A CA 1
ATOM 1476 C C . SER A 1 198 ? -7.257 -15.446 9.394 1.00 82.88 198 SER A C 1
ATOM 1478 O O . SER A 1 198 ? -6.524 -15.998 10.222 1.00 82.88 198 SER A O 1
ATOM 1480 N N . ASN A 1 199 ? -7.240 -15.802 8.103 1.00 77.12 199 ASN A N 1
ATOM 1481 C CA . ASN A 1 199 ? -6.250 -16.756 7.574 1.00 77.12 199 ASN A CA 1
ATOM 1482 C C . ASN A 1 199 ? -4.820 -16.212 7.680 1.00 77.12 199 ASN A C 1
ATOM 1484 O O . ASN A 1 199 ? -3.868 -16.981 7.831 1.00 77.12 199 ASN A O 1
ATOM 1488 N N . HIS A 1 200 ? -4.661 -14.884 7.654 1.00 73.38 200 HIS A N 1
ATOM 1489 C CA . HIS A 1 200 ? -3.366 -14.237 7.824 1.00 73.38 200 HIS A CA 1
ATOM 1490 C C . HIS A 1 200 ? -2.712 -14.643 9.148 1.00 73.38 200 HIS A C 1
ATOM 1492 O O . HIS A 1 200 ? -1.554 -15.056 9.151 1.00 73.38 200 HIS A O 1
ATOM 1498 N N . ILE A 1 201 ? -3.459 -14.615 10.253 1.00 67.75 201 ILE A N 1
ATOM 1499 C CA . ILE A 1 201 ? -2.943 -15.010 11.569 1.00 67.75 201 ILE A CA 1
ATOM 1500 C C . ILE A 1 201 ? -2.715 -16.526 11.652 1.00 67.75 201 ILE A C 1
ATOM 1502 O O . ILE A 1 201 ? -1.656 -16.954 12.110 1.00 67.75 201 ILE A O 1
ATOM 1506 N N . LYS A 1 202 ? -3.647 -17.347 11.146 1.00 62.72 202 LYS A N 1
ATOM 1507 C CA . LYS A 1 202 ? -3.553 -18.820 11.224 1.00 62.72 202 LYS A CA 1
ATOM 1508 C C . LYS A 1 202 ? -2.362 -19.408 10.464 1.00 62.72 202 LYS A C 1
ATOM 1510 O O . LYS A 1 202 ? -1.760 -20.378 10.912 1.00 62.72 202 LYS A O 1
ATOM 1515 N N . GLU A 1 203 ? -2.017 -18.840 9.313 1.00 62.38 203 GLU A N 1
ATOM 1516 C CA . GLU A 1 203 ? -0.989 -19.394 8.422 1.00 62.38 203 GLU A CA 1
ATOM 1517 C C . GLU A 1 203 ? 0.432 -18.869 8.695 1.00 62.38 203 GLU A C 1
ATOM 1519 O O . GLU A 1 203 ? 1.382 -19.231 7.990 1.00 62.38 203 GLU A O 1
ATOM 1524 N N . THR A 1 204 ? 0.617 -17.985 9.677 1.00 56.50 204 THR A N 1
ATOM 1525 C CA . THR A 1 204 ? 1.917 -17.343 9.922 1.00 56.50 204 THR A CA 1
ATOM 1526 C C . THR A 1 204 ? 2.833 -18.242 10.755 1.00 56.50 204 THR A C 1
ATOM 1528 O O . THR A 1 204 ? 3.058 -18.017 11.937 1.00 56.50 204 THR A O 1
ATOM 1531 N N . VAL A 1 205 ? 3.406 -19.264 10.109 1.00 50.81 205 VAL A N 1
ATOM 1532 C CA . VAL A 1 205 ? 4.500 -20.092 10.668 1.00 50.81 205 VAL A CA 1
ATOM 1533 C C . VAL A 1 205 ? 5.861 -19.727 10.041 1.00 50.81 205 VAL A C 1
ATOM 1535 O O . VAL A 1 205 ? 6.906 -19.950 10.646 1.00 50.81 205 VAL A O 1
ATOM 1538 N N . LYS A 1 206 ? 5.878 -19.120 8.840 1.00 49.19 206 LYS A N 1
ATOM 1539 C CA . LYS A 1 206 ? 7.103 -18.748 8.092 1.00 49.19 206 LYS A CA 1
ATOM 1540 C C . LYS A 1 206 ? 6.949 -17.438 7.293 1.00 49.19 206 LYS A C 1
ATOM 1542 O O . LYS A 1 206 ? 7.137 -17.423 6.081 1.00 49.19 206 LYS A O 1
ATOM 1547 N N . GLY A 1 207 ? 6.562 -16.346 7.954 1.00 53.25 207 GLY A N 1
ATOM 1548 C CA . GLY A 1 207 ? 6.505 -14.999 7.359 1.00 53.25 207 GLY A CA 1
ATOM 1549 C C . GLY A 1 207 ? 7.641 -14.085 7.847 1.00 53.25 207 GLY A C 1
ATOM 1550 O O . GLY A 1 207 ? 8.275 -14.395 8.859 1.00 53.25 207 GLY A O 1
ATOM 1551 N N . PRO A 1 208 ? 7.922 -12.952 7.171 1.00 52.47 208 PRO A N 1
ATOM 1552 C CA . PRO A 1 208 ? 8.831 -11.929 7.690 1.00 52.47 208 PRO A CA 1
ATOM 1553 C C . PRO A 1 208 ? 8.423 -11.515 9.105 1.00 52.47 208 PRO A C 1
ATOM 1555 O O . PRO A 1 208 ? 7.250 -11.263 9.363 1.00 52.47 208 PRO A O 1
ATOM 1558 N N . ARG A 1 209 ? 9.394 -11.396 10.019 1.00 56.34 209 ARG A N 1
ATOM 1559 C CA . ARG A 1 209 ? 9.164 -11.068 11.444 1.00 56.34 209 ARG A CA 1
ATOM 1560 C C . ARG A 1 209 ? 8.413 -9.750 11.693 1.00 56.34 209 ARG A C 1
ATOM 1562 O O . ARG A 1 209 ? 8.003 -9.499 12.827 1.00 56.34 209 ARG A O 1
ATOM 1569 N N . TYR A 1 210 ? 8.289 -8.892 10.681 1.00 58.25 210 TYR A N 1
ATOM 1570 C CA . TYR A 1 210 ? 7.740 -7.550 10.812 1.00 58.25 210 TYR A CA 1
ATOM 1571 C C . TYR A 1 210 ? 6.964 -7.135 9.556 1.00 58.25 210 TYR A C 1
ATOM 1573 O O . TYR A 1 210 ? 7.484 -6.463 8.672 1.00 58.25 210 TYR A O 1
ATOM 1581 N N . CYS A 1 211 ? 5.703 -7.546 9.479 1.00 55.66 211 CYS A N 1
ATOM 1582 C CA . CYS A 1 211 ? 4.708 -6.883 8.640 1.00 55.66 211 CYS A CA 1
ATOM 1583 C C . CYS A 1 211 ? 3.374 -6.903 9.393 1.00 55.66 211 CYS A C 1
ATOM 1585 O O . CYS A 1 211 ? 2.527 -7.749 9.110 1.00 55.66 211 CYS A O 1
ATOM 1587 N N . PRO A 1 212 ? 3.229 -6.100 10.464 1.00 69.19 212 PRO A N 1
ATOM 1588 C CA . PRO A 1 212 ? 2.160 -6.348 11.402 1.00 69.19 212 PRO A CA 1
ATOM 1589 C C . PRO A 1 212 ? 0.895 -5.665 10.893 1.00 69.19 212 PRO A C 1
ATOM 1591 O O . PRO A 1 212 ? 0.765 -4.439 10.914 1.00 69.19 212 PRO A O 1
ATOM 1594 N N . SER A 1 213 ? -0.036 -6.498 10.448 1.00 88.50 213 SER A N 1
ATOM 1595 C CA . SER A 1 213 ? -1.448 -6.151 10.420 1.00 88.50 213 SER A CA 1
ATOM 1596 C C . SER A 1 213 ? -1.891 -5.684 11.818 1.00 88.50 213 SER A C 1
ATOM 1598 O O . SER A 1 213 ? -1.231 -5.999 12.816 1.00 88.50 213 SER A O 1
ATOM 1600 N N . LEU A 1 214 ? -2.971 -4.917 11.926 1.00 91.75 214 LEU A N 1
ATOM 1601 C CA . LEU A 1 214 ? -3.450 -4.432 13.219 1.00 91.75 214 LEU A CA 1
ATOM 1602 C C . LEU A 1 214 ? -3.755 -5.596 14.171 1.00 91.75 214 LEU A C 1
ATOM 1604 O O . LEU A 1 214 ? -3.359 -5.542 15.332 1.00 91.75 214 LEU A O 1
ATOM 1608 N N . GLU A 1 215 ? -4.328 -6.689 13.664 1.00 90.56 215 GLU A N 1
ATOM 1609 C CA . GLU A 1 215 ? -4.578 -7.908 14.441 1.00 90.56 215 GLU A CA 1
ATOM 1610 C C . GLU A 1 215 ? -3.276 -8.479 15.024 1.00 90.56 215 GLU A C 1
ATOM 1612 O O . GLU A 1 215 ? -3.213 -8.864 16.192 1.00 90.56 215 GLU A O 1
ATOM 1617 N N . SER A 1 216 ? -2.199 -8.466 14.235 1.00 88.62 216 SER A N 1
ATOM 1618 C CA . SER A 1 216 ? -0.873 -8.905 14.680 1.00 88.62 216 SER A CA 1
ATOM 1619 C C . SER A 1 216 ? -0.267 -7.962 15.725 1.00 88.62 216 SER A C 1
ATOM 1621 O O . SER A 1 216 ? 0.460 -8.416 16.612 1.00 88.62 216 SER A O 1
ATOM 1623 N N . LYS A 1 217 ? -0.532 -6.649 15.630 1.00 89.69 217 LYS A N 1
ATOM 1624 C CA . LYS A 1 217 ? -0.080 -5.660 16.625 1.00 89.69 217 LYS A CA 1
ATOM 1625 C C . LYS A 1 217 ? -0.791 -5.868 17.956 1.00 89.69 217 LYS A C 1
ATOM 1627 O O . LYS A 1 217 ? -0.097 -5.955 18.964 1.00 89.69 217 LYS A O 1
ATOM 1632 N N . VAL A 1 218 ? -2.115 -6.018 17.933 1.00 90.75 218 VAL A N 1
ATOM 1633 C CA . VAL A 1 218 ? -2.946 -6.263 19.122 1.00 90.75 218 VAL A CA 1
ATOM 1634 C C . VAL A 1 218 ? -2.508 -7.544 19.831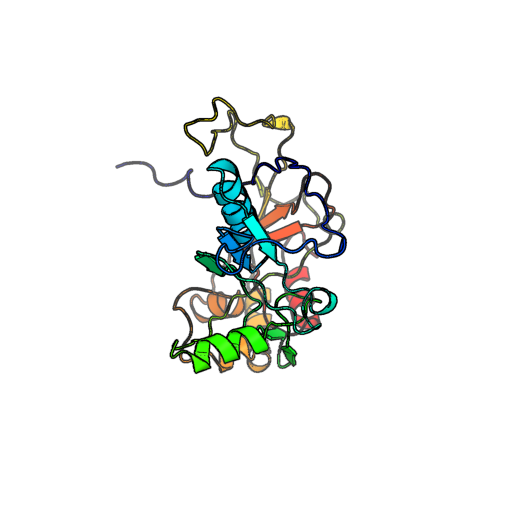 1.00 90.75 218 VAL A C 1
ATOM 1636 O O . VAL A 1 218 ? -2.234 -7.526 21.026 1.00 90.75 218 VAL A O 1
ATOM 1639 N N . LEU A 1 219 ? -2.317 -8.639 19.086 1.00 88.50 219 LEU A N 1
ATOM 1640 C CA . LEU A 1 219 ? -1.836 -9.907 19.648 1.00 88.50 219 LEU A CA 1
ATOM 1641 C C . LEU A 1 219 ? -0.459 -9.799 20.312 1.00 88.50 219 LEU A C 1
ATOM 1643 O O . LEU A 1 219 ? -0.193 -10.450 21.321 1.00 88.50 219 LEU A O 1
ATOM 1647 N N . ARG A 1 220 ? 0.446 -9.011 19.729 1.00 88.62 220 ARG A N 1
ATOM 1648 C CA . ARG A 1 220 ? 1.823 -8.877 20.220 1.00 88.62 220 ARG A CA 1
ATOM 1649 C C . ARG A 1 220 ? 1.955 -7.858 21.351 1.00 88.62 220 ARG A C 1
ATOM 1651 O O . ARG A 1 220 ? 2.864 -7.980 22.172 1.00 88.62 220 ARG A O 1
ATOM 1658 N N . PHE A 1 221 ? 1.104 -6.841 21.359 1.00 90.94 221 PHE A N 1
ATOM 1659 C CA . PHE A 1 221 ? 1.160 -5.708 22.273 1.00 90.94 221 PHE A CA 1
ATOM 1660 C C . PHE A 1 221 ? -0.232 -5.424 22.855 1.00 90.94 221 PHE A C 1
ATOM 1662 O O . PHE A 1 221 ? -0.801 -4.374 22.557 1.00 90.94 221 PHE A O 1
ATOM 1669 N N . PRO A 1 222 ? -0.768 -6.340 23.680 1.00 90.25 222 PRO A N 1
ATOM 1670 C CA . PRO A 1 222 ? -2.112 -6.205 24.227 1.00 90.25 222 PRO A CA 1
ATOM 1671 C C . PRO A 1 222 ? -2.224 -4.993 25.157 1.00 90.25 222 PRO A C 1
ATOM 1673 O O . PRO A 1 222 ? -1.231 -4.577 25.772 1.00 90.25 222 PRO A O 1
ATOM 1676 N N . ASN A 1 223 ? -3.440 -4.466 25.304 1.00 91.94 223 ASN A N 1
ATOM 1677 C CA . ASN A 1 223 ? -3.770 -3.306 26.141 1.00 91.94 223 ASN A CA 1
ATOM 1678 C C . ASN A 1 223 ? -3.003 -2.031 25.754 1.00 91.94 223 ASN A C 1
ATOM 1680 O O . ASN A 1 223 ? -2.621 -1.229 26.615 1.00 91.94 223 ASN A O 1
ATOM 1684 N N . ARG A 1 224 ? -2.721 -1.843 24.461 1.00 91.94 224 ARG A N 1
ATOM 1685 C CA . ARG A 1 224 ? -2.083 -0.628 23.947 1.00 91.94 224 ARG A CA 1
ATOM 1686 C C . ARG A 1 224 ? -2.958 0.044 22.909 1.00 91.94 224 ARG A C 1
ATOM 1688 O O . ARG A 1 224 ? -3.474 -0.589 21.998 1.00 91.94 224 ARG A O 1
ATOM 1695 N N . GLN A 1 225 ? -3.020 1.367 22.997 1.00 94.62 225 GLN A N 1
ATOM 1696 C CA . GLN A 1 225 ? -3.522 2.178 21.900 1.00 94.62 225 GLN A CA 1
ATOM 1697 C C . GLN A 1 225 ? -2.477 2.229 20.784 1.00 94.62 225 GLN A C 1
ATOM 1699 O O . GLN A 1 225 ? -1.272 2.361 21.032 1.00 94.62 225 GLN A O 1
ATOM 1704 N N . HIS A 1 226 ? -2.943 2.128 19.547 1.00 95.12 226 HIS A N 1
ATOM 1705 C CA . HIS A 1 226 ? -2.119 2.227 18.356 1.00 95.12 226 HIS A CA 1
ATOM 1706 C C . HIS A 1 226 ? -2.428 3.531 17.629 1.00 95.12 226 HIS A C 1
ATOM 1708 O O . HIS A 1 226 ? -3.586 3.897 17.454 1.00 95.12 226 HIS A O 1
ATOM 1714 N N . GLN A 1 227 ? -1.374 4.228 17.212 1.00 96.44 227 GLN A N 1
ATOM 1715 C CA . GLN A 1 227 ? -1.492 5.434 16.401 1.00 96.44 227 GLN A CA 1
ATOM 1716 C C . GLN A 1 227 ? -2.003 5.095 15.003 1.00 96.44 227 GLN A C 1
ATOM 1718 O O . GLN A 1 227 ? -1.551 4.117 14.396 1.00 96.44 227 GLN A O 1
ATOM 1723 N N . VAL A 1 228 ? -2.900 5.940 14.503 1.00 97.31 228 VAL A N 1
ATOM 1724 C CA . VAL A 1 228 ? -3.441 5.883 13.147 1.00 97.31 228 VAL A CA 1
ATOM 1725 C C . VAL A 1 228 ? -3.244 7.245 12.498 1.00 97.31 228 VAL A C 1
ATOM 1727 O O . VAL A 1 228 ? -3.792 8.245 12.962 1.00 97.31 228 VAL A O 1
ATOM 1730 N N . TRP A 1 229 ? -2.452 7.276 11.431 1.00 98.00 229 TRP A N 1
ATOM 1731 C CA . TRP A 1 229 ? -2.243 8.476 10.627 1.00 98.00 229 TRP A CA 1
ATOM 1732 C C . TRP A 1 229 ? -3.192 8.453 9.437 1.00 98.00 229 TRP A C 1
ATOM 1734 O O . TRP A 1 229 ? -3.132 7.544 8.618 1.00 98.00 229 TRP A O 1
ATOM 1744 N N . LEU A 1 230 ? -4.075 9.439 9.346 1.00 98.25 230 LEU A N 1
ATOM 1745 C CA . LEU A 1 230 ? -4.925 9.662 8.186 1.00 98.25 230 LEU A CA 1
ATOM 1746 C C . LEU A 1 230 ? -4.140 10.518 7.193 1.00 98.25 230 LEU A C 1
ATOM 1748 O O . LEU A 1 230 ? -3.903 11.707 7.428 1.00 98.25 230 LEU A O 1
ATOM 1752 N N . GLU A 1 231 ? -3.719 9.885 6.105 1.00 98.19 231 GLU A N 1
ATOM 1753 C CA . GLU A 1 231 ? -2.862 10.463 5.072 1.00 98.19 231 GLU A CA 1
ATOM 1754 C C . GLU A 1 231 ? -3.676 10.628 3.775 1.00 98.19 231 GLU A C 1
ATOM 1756 O O . GLU A 1 231 ? -4.267 9.653 3.305 1.00 98.19 231 GLU A O 1
ATOM 1761 N N . PRO A 1 232 ? -3.745 11.822 3.168 1.00 97.06 232 PRO A N 1
ATOM 1762 C CA . PRO A 1 232 ? -4.384 11.989 1.863 1.00 97.06 232 PRO A CA 1
ATOM 1763 C C . PRO A 1 232 ? -3.660 11.185 0.774 1.00 97.06 232 PRO A C 1
ATOM 1765 O O . PRO A 1 232 ? -2.438 11.275 0.657 1.00 97.06 232 PRO A O 1
ATOM 1768 N N . GLU A 1 233 ? -4.387 10.437 -0.067 1.00 95.94 233 GLU A N 1
ATOM 1769 C CA . GLU A 1 233 ? -3.748 9.663 -1.152 1.00 95.94 233 GLU A CA 1
ATOM 1770 C C . GLU A 1 233 ? -3.268 10.547 -2.326 1.00 95.94 233 GLU A C 1
ATOM 1772 O O . GLU A 1 233 ? -2.473 10.104 -3.157 1.00 95.94 233 GLU A O 1
ATOM 1777 N N . GLY A 1 234 ? -3.712 11.805 -2.403 1.00 93.81 234 GLY A N 1
ATOM 1778 C CA . GLY A 1 234 ? -3.273 12.764 -3.417 1.00 93.81 234 GLY A CA 1
ATOM 1779 C C . GLY A 1 234 ? -3.880 14.154 -3.231 1.00 93.81 234 GLY A C 1
ATOM 1780 O O . GLY A 1 234 ? -4.852 14.311 -2.491 1.00 93.81 234 GLY A O 1
ATOM 1781 N N . LEU A 1 235 ? -3.313 15.149 -3.929 1.00 93.56 235 LEU A N 1
ATOM 1782 C CA . LEU A 1 235 ? -3.787 16.545 -3.912 1.00 93.56 235 LEU A CA 1
ATOM 1783 C C . LEU A 1 235 ? -5.273 16.641 -4.289 1.00 93.56 235 LEU A C 1
ATOM 1785 O O . LEU A 1 235 ? -6.056 17.247 -3.564 1.00 93.56 235 LEU A O 1
ATOM 1789 N N . ASP A 1 236 ? -5.651 15.930 -5.351 1.00 94.19 236 ASP A N 1
ATOM 1790 C CA . ASP A 1 236 ? -7.000 15.934 -5.929 1.00 94.19 236 ASP A CA 1
ATOM 1791 C C . ASP A 1 236 ? -7.806 14.661 -5.595 1.00 94.19 236 ASP A C 1
ATOM 1793 O O . ASP A 1 236 ? -8.745 14.313 -6.305 1.00 94.19 236 ASP A O 1
ATOM 1797 N N . SER A 1 237 ? -7.399 13.900 -4.571 1.00 95.19 237 SER A N 1
ATOM 1798 C CA . SER A 1 237 ? -8.045 12.630 -4.210 1.00 95.19 237 SER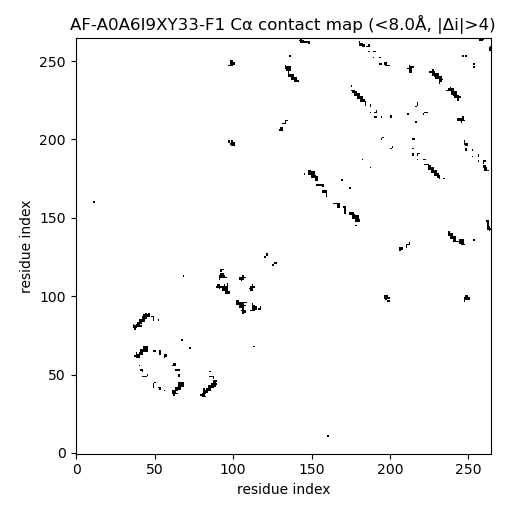 A CA 1
ATOM 1799 C C . SER A 1 237 ? -8.981 12.792 -3.021 1.00 95.19 237 SER A C 1
ATOM 1801 O O . SER A 1 237 ? -8.541 13.201 -1.949 1.00 95.19 237 SER A O 1
ATOM 1803 N N . ASP A 1 238 ? -10.222 12.336 -3.148 1.00 96.38 238 ASP A N 1
ATOM 1804 C CA . ASP A 1 238 ? -11.180 12.287 -2.033 1.00 96.38 238 ASP A CA 1
ATOM 1805 C C . ASP A 1 238 ? -10.955 11.077 -1.112 1.00 96.38 238 ASP A C 1
ATOM 1807 O O . ASP A 1 238 ? -11.800 10.748 -0.284 1.00 96.38 238 ASP A O 1
ATOM 1811 N N . VAL A 1 239 ? -9.823 10.383 -1.254 1.00 97.56 239 VAL A N 1
ATOM 1812 C CA . VAL A 1 239 ? -9.494 9.179 -0.491 1.00 97.56 239 VAL A CA 1
ATOM 1813 C C . VAL A 1 239 ? -8.421 9.466 0.553 1.00 97.56 239 VAL A C 1
ATOM 1815 O O . VAL A 1 239 ? -7.388 10.084 0.273 1.00 97.56 239 VAL A O 1
ATOM 1818 N N . MET A 1 240 ? -8.659 8.952 1.757 1.00 97.88 240 MET A N 1
ATOM 1819 C CA . MET A 1 240 ? -7.731 8.960 2.880 1.00 97.88 240 MET A CA 1
ATOM 1820 C C . MET A 1 240 ? -7.226 7.542 3.161 1.00 97.88 240 MET A C 1
ATOM 1822 O O . MET A 1 240 ? -7.985 6.566 3.182 1.00 97.88 240 MET A O 1
ATOM 1826 N N . TYR A 1 241 ? -5.927 7.439 3.416 1.00 98.00 241 TYR A N 1
ATOM 1827 C CA . TYR A 1 241 ? -5.229 6.220 3.791 1.00 98.00 241 TYR A CA 1
ATOM 1828 C C . TYR A 1 241 ? -4.994 6.210 5.312 1.00 98.00 241 TYR A C 1
ATOM 1830 O O . TYR A 1 241 ? -4.201 7.014 5.805 1.00 98.00 241 TYR A O 1
ATOM 1838 N N . PRO A 1 242 ? -5.651 5.322 6.085 1.00 97.38 242 PRO A N 1
ATOM 1839 C CA . PRO A 1 242 ? -5.451 5.231 7.528 1.00 97.38 242 PRO A CA 1
ATOM 1840 C C . PRO A 1 242 ? -4.218 4.366 7.828 1.00 97.38 242 PRO A C 1
ATOM 1842 O O . PRO A 1 242 ? -4.294 3.166 8.121 1.00 97.38 242 PRO A O 1
ATOM 1845 N N . GLN A 1 243 ? -3.038 4.967 7.720 1.00 95.38 243 GLN A N 1
ATOM 1846 C CA . GLN A 1 243 ? -1.771 4.310 7.993 1.00 95.38 243 GLN A CA 1
ATOM 1847 C C . GLN A 1 243 ? -1.734 3.790 9.432 1.00 95.38 243 GLN A C 1
ATOM 1849 O O . GLN A 1 243 ? -2.031 4.494 10.394 1.00 95.38 243 GLN A O 1
ATOM 1854 N N . GLY A 1 244 ? -1.365 2.515 9.558 1.00 91.81 244 GLY A N 1
ATOM 1855 C CA . GLY A 1 244 ? -1.347 1.794 10.827 1.00 91.81 244 GLY A CA 1
ATOM 1856 C C . GLY A 1 244 ? -2.459 0.752 10.942 1.00 91.81 244 GLY A C 1
ATOM 1857 O O . GLY A 1 244 ? -2.281 -0.199 11.710 1.00 91.81 244 GLY A O 1
ATOM 1858 N N . MET A 1 245 ? -3.503 0.867 10.110 1.00 93.75 245 MET A N 1
ATOM 1859 C CA . MET A 1 245 ? -4.721 0.045 10.108 1.00 93.75 245 MET A CA 1
ATOM 1860 C C . MET A 1 245 ? -4.733 -1.047 9.028 1.00 93.75 245 MET A C 1
ATOM 1862 O O . MET A 1 245 ? -5.783 -1.372 8.482 1.00 93.75 245 MET A O 1
ATOM 1866 N N . SER A 1 246 ? -3.579 -1.620 8.669 1.00 93.56 246 SER A N 1
ATOM 1867 C CA . SER A 1 246 ? -3.566 -2.764 7.747 1.00 93.56 246 SER A CA 1
ATOM 1868 C C . SER A 1 246 ? -4.367 -3.921 8.338 1.00 93.56 246 SER A C 1
ATOM 1870 O O . SER A 1 246 ? -4.010 -4.417 9.403 1.00 93.56 246 SER A O 1
ATOM 1872 N N . LEU A 1 247 ? -5.414 -4.362 7.644 1.00 92.62 247 LEU A N 1
ATOM 1873 C CA . LEU A 1 247 ? -6.364 -5.356 8.134 1.00 92.62 247 LEU A CA 1
ATOM 1874 C C . LEU A 1 247 ? -6.529 -6.485 7.123 1.00 92.62 247 LEU A C 1
ATOM 1876 O O . LEU A 1 247 ? -6.345 -6.315 5.918 1.00 92.62 247 LEU A O 1
ATOM 1880 N N . THR A 1 248 ? -6.859 -7.657 7.643 1.00 91.75 248 THR A N 1
ATOM 1881 C CA . THR A 1 248 ? -7.125 -8.869 6.864 1.00 91.75 248 THR A CA 1
ATOM 1882 C C . THR A 1 248 ? -8.427 -9.540 7.268 1.00 91.75 248 THR A C 1
ATOM 1884 O O . THR A 1 248 ? -8.751 -10.571 6.701 1.00 91.75 248 THR A O 1
ATOM 1887 N N . LEU A 1 249 ? -9.160 -9.006 8.247 1.00 93.69 249 LEU A N 1
ATOM 1888 C CA . LEU A 1 249 ? -10.472 -9.501 8.668 1.00 93.69 249 LEU A CA 1
ATOM 1889 C C . LEU A 1 249 ? -11.538 -9.331 7.562 1.00 93.69 249 LEU A C 1
ATOM 1891 O O . LEU A 1 249 ? -11.302 -8.600 6.600 1.00 93.69 249 LEU A O 1
ATOM 1895 N N . PRO A 1 250 ? -12.707 -9.991 7.667 1.00 95.25 250 PRO A N 1
ATOM 1896 C CA . PRO A 1 250 ? -13.831 -9.759 6.757 1.00 95.25 250 PRO A CA 1
ATOM 1897 C C . PRO A 1 250 ? -14.246 -8.285 6.693 1.00 95.25 250 PRO A C 1
ATOM 1899 O O . PRO A 1 250 ? -14.114 -7.565 7.686 1.00 95.25 250 PRO A O 1
ATOM 1902 N N . CYS A 1 251 ? -14.757 -7.843 5.542 1.00 94.81 251 CYS A N 1
ATOM 1903 C CA . CYS A 1 251 ? -15.089 -6.439 5.291 1.00 94.81 251 CYS A CA 1
ATOM 1904 C C . CYS A 1 251 ? -16.035 -5.851 6.347 1.00 94.81 251 CYS A C 1
ATOM 1906 O O . CYS A 1 251 ? -15.768 -4.753 6.828 1.00 94.81 251 CYS A O 1
ATOM 1908 N N . GLU A 1 252 ? -17.063 -6.588 6.787 1.00 95.75 252 GLU A N 1
ATOM 1909 C CA . GLU A 1 252 ? -18.015 -6.066 7.781 1.00 95.75 252 GLU A CA 1
ATOM 1910 C C . GLU A 1 252 ? -17.359 -5.851 9.154 1.00 95.75 252 GLU A C 1
ATOM 1912 O O . GLU A 1 252 ? -17.778 -4.999 9.934 1.00 95.75 252 GLU A O 1
ATOM 1917 N N . ILE A 1 253 ? -16.321 -6.628 9.474 1.00 96.81 253 ILE A N 1
ATOM 1918 C CA . ILE A 1 253 ? -15.550 -6.456 10.709 1.00 96.81 253 ILE A CA 1
ATOM 1919 C C . ILE A 1 253 ? -14.576 -5.288 10.570 1.00 96.81 253 ILE A C 1
ATOM 1921 O O . ILE A 1 253 ? -14.390 -4.542 11.527 1.00 96.81 253 ILE A O 1
ATOM 1925 N N . GLN A 1 254 ? -13.972 -5.106 9.391 1.00 97.00 254 GLN A N 1
ATOM 1926 C CA . GLN A 1 254 ? -13.131 -3.938 9.128 1.00 97.00 254 GLN A CA 1
ATOM 1927 C C . GLN A 1 254 ? -13.929 -2.640 9.279 1.00 97.00 254 GLN A C 1
ATOM 1929 O O . GLN A 1 254 ? -13.459 -1.733 9.954 1.00 97.00 254 GLN A O 1
ATOM 1934 N N . GLU A 1 255 ? -15.137 -2.575 8.719 1.00 96.81 255 GLU A N 1
ATOM 1935 C CA . GLU A 1 255 ? -16.026 -1.414 8.834 1.00 96.81 255 GLU A CA 1
ATOM 1936 C C . GLU A 1 255 ? -16.355 -1.094 10.297 1.00 96.81 255 GLU A C 1
ATOM 1938 O O . GLU A 1 255 ? -16.128 0.029 10.736 1.00 96.81 255 GLU A O 1
ATOM 1943 N N . LYS A 1 256 ? -16.750 -2.103 11.088 1.00 97.06 256 LYS A N 1
ATOM 1944 C CA . LYS A 1 256 ? -16.983 -1.944 12.536 1.00 97.06 256 LYS A CA 1
ATOM 1945 C C . LYS A 1 256 ? -15.749 -1.454 13.291 1.00 97.06 256 LYS A C 1
ATOM 1947 O O . LYS A 1 256 ? -15.869 -0.656 14.208 1.00 97.06 256 LYS A O 1
ATOM 1952 N N . ILE A 1 257 ? -14.561 -1.956 12.951 1.00 97.06 257 ILE A N 1
ATOM 1953 C CA . ILE A 1 257 ? -13.311 -1.504 13.578 1.00 97.06 257 ILE A CA 1
ATOM 1954 C C . ILE A 1 257 ? -13.063 -0.026 13.263 1.00 97.06 257 ILE A C 1
ATOM 1956 O O . ILE A 1 257 ? -12.655 0.720 14.149 1.00 97.06 257 ILE A O 1
ATOM 1960 N N . ILE A 1 258 ? -13.280 0.382 12.011 1.00 97.31 258 ILE A N 1
ATOM 1961 C CA . ILE A 1 258 ? -13.076 1.763 11.571 1.00 97.31 258 ILE A CA 1
ATOM 1962 C C . ILE A 1 258 ? -14.066 2.700 12.265 1.00 97.31 258 ILE A C 1
ATOM 1964 O O . ILE A 1 258 ? -13.614 3.681 12.844 1.00 97.31 258 ILE A O 1
ATOM 1968 N N . SER A 1 259 ? -15.357 2.356 12.308 1.00 96.88 259 SER A N 1
ATOM 1969 C CA . SER A 1 259 ? -16.408 3.199 12.902 1.00 96.88 259 SER A CA 1
ATOM 1970 C C . SER A 1 259 ? -16.293 3.389 14.417 1.00 96.88 259 SER A C 1
ATOM 1972 O O . SER A 1 259 ? -17.013 4.185 15.005 1.00 96.88 259 SER A O 1
ATOM 1974 N N . LEU A 1 260 ? -15.427 2.628 15.089 1.00 96.75 260 LEU A N 1
ATOM 1975 C CA . LEU A 1 260 ? -15.140 2.817 16.512 1.00 96.75 260 LEU A CA 1
ATOM 1976 C C . LEU A 1 260 ? -13.994 3.794 16.760 1.00 96.75 260 LEU A C 1
ATOM 1978 O O . LEU A 1 260 ? -13.743 4.163 17.906 1.00 96.75 260 LEU A O 1
ATOM 1982 N N . ILE A 1 261 ? -13.240 4.177 15.733 1.00 96.88 261 ILE A N 1
ATOM 1983 C CA . ILE A 1 261 ? -12.102 5.078 15.883 1.00 96.88 261 ILE A CA 1
ATOM 1984 C C . ILE A 1 261 ? -12.602 6.513 15.849 1.00 96.88 261 ILE A C 1
ATOM 1986 O O . ILE A 1 261 ? -13.336 6.907 14.953 1.00 96.88 261 ILE A O 1
ATOM 1990 N N . ARG A 1 262 ? -12.117 7.315 16.799 1.00 96.62 262 ARG A N 1
ATOM 1991 C CA . ARG A 1 262 ? -12.473 8.728 16.904 1.00 96.62 262 ARG A CA 1
ATOM 1992 C C . ARG A 1 262 ? -12.240 9.466 15.584 1.00 96.62 262 ARG A C 1
ATOM 1994 O O . ARG A 1 262 ? -11.103 9.476 15.092 1.00 96.62 262 ARG A O 1
ATOM 2001 N N . GLY A 1 263 ? -13.281 10.140 15.108 1.00 96.75 263 GLY A N 1
ATOM 2002 C CA . GLY A 1 263 ? -13.337 10.895 13.856 1.00 96.75 263 GLY A CA 1
ATOM 2003 C C . GLY A 1 263 ? -13.742 10.060 12.640 1.00 96.75 263 GLY A C 1
ATOM 2004 O O . GLY A 1 263 ? -13.839 10.622 11.552 1.00 96.75 263 GLY A O 1
ATOM 2005 N N . LEU A 1 264 ? -13.919 8.745 12.793 1.00 97.00 264 LEU A N 1
ATOM 2006 C CA . LEU A 1 264 ? -14.247 7.799 11.722 1.00 97.00 264 LEU A CA 1
ATOM 2007 C C . LEU A 1 264 ? -15.607 7.106 11.938 1.00 97.00 264 LEU A C 1
ATOM 2009 O O . LEU A 1 264 ? -15.861 6.104 11.269 1.00 97.00 264 LEU A O 1
ATOM 2013 N N . GLU A 1 265 ? -16.420 7.590 12.885 1.00 95.06 265 GLU A N 1
ATOM 2014 C CA . GLU A 1 265 ? -17.750 7.063 13.241 1.00 95.06 265 GLU A CA 1
ATOM 2015 C C . GLU A 1 265 ? -18.766 7.117 12.091 1.00 95.06 265 GLU A C 1
ATOM 2017 O O . GLU A 1 265 ? -19.456 6.088 11.890 1.00 95.06 265 GLU A O 1
#

Secondary structure (DSSP, 8-state):
-----SSS------------------PPPP---TT--SEEEEEE--SHHHHHHHHHHHHTT--EEEE---GGGTTT-----EEEEEE--GGGBT-EEEETTEEEE-SBTTB--B-HHHHHHHHTT----------PPPEEGGG--GGGSEEEPPPSSPPPSSTT-SS-SS-GGGSPPEEEEE--HHHHHHHHHHGGG-HHHHTTTSS-S----HHHHHHHSTT---EEEEEES-TT--EEEEET----S-HHHHHHHHHTSTT--

pLDDT: mean 81.81, std 21.55, range [20.94, 98.38]

Organism: NCBI:txid35019

Nearest PDB structures (foldseek):
  2zxh-assembly1_B  TM=8.958E-01  e=7.982E-18  Aquifex aeolicus
  2zxi-assembly2_D  TM=8.391E-01  e=1.097E-18  Aquifex aeolicus
  2zxi-assembly2_C  TM=8.390E-01  e=1.496E-18  Aquifex aeolicus
  2zxi-assembly1_B  TM=8.391E-01  e=1.694E-18  Aquifex aeolicus
  2zxi-assembly1_A  TM=8.231E-01  e=3.350E-18  Aquifex aeolicus

Foldseek 3Di:
DDDDDDPDPDDDDDPPDDDPDDDDDDDDDDDDDDPDFQWAEEEEAPPPVSVVVQVVCVVVPTRYHYHHPPCVPPVPPDDHDHNYYHYDQQQQAQHWAFAFPDIHQASDVVHHHDDPVNVVCVVVPDDDDDEDAFFADKDFLVLFQQVPWAKAFADVVHDDPDPVDPGDPDGSVLDDIKTKWKADVVLLVLLVVQVNRAPPVVVPPDYDPDRDALSNVCVVPPPDIDMWIFDAPDSPDSITGGPPHGDRYHPVSSLVSQCRIHRRD

Mean predicted aligned error: 10.32 Å